Protein AF-A0A3D4GRF6-F1 (afdb_monomer_lite)

Sequence (249 aa):
DSAYGTGPVTAIIAPELTRDSLWQSIEDRNTYATSGSRILLKVTGNGLYAGSDLLLKDKLEISIRCHACEEIETIELIIGEHTAASWHPNSPDFVENVRMDADQVPGEWAYVRVSQTDGEYAWSTPLYIQRDTPLPSTNLPAWNDQESLQLDAMAQNDATPYLSALVAYLKLEEDPDRFRSITPVGVLKLSMGTCALFYCHWSDEKLPMSIRWFFEFDIPKIRYDLGWRDYGAYDENDLGPRMMAKYKA

Radius of gyration: 20.74 Å; chains: 1; bounding box: 53×41×57 Å

pLDDT: mean 91.5, std 10.71, range [34.03, 98.75]

Structure (mmCIF, N/CA/C/O backbone):
data_AF-A0A3D4GRF6-F1
#
_entry.id   AF-A0A3D4GRF6-F1
#
loop_
_atom_site.group_PDB
_atom_site.id
_atom_site.type_symbol
_atom_site.label_atom_id
_atom_site.label_alt_id
_atom_site.label_comp_id
_atom_site.label_asym_id
_atom_site.label_entity_id
_atom_site.label_seq_id
_atom_site.pdbx_PDB_ins_code
_atom_site.Cartn_x
_atom_sit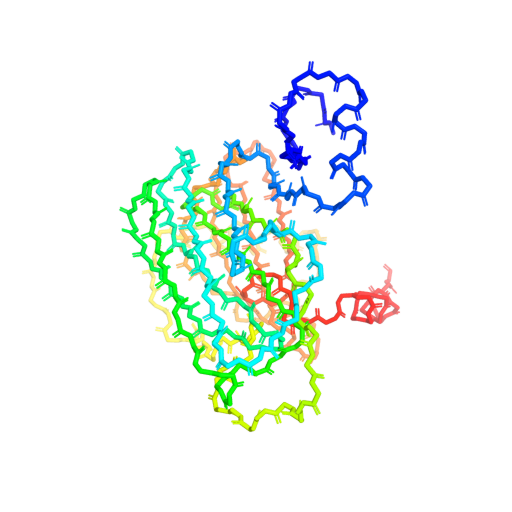e.Cartn_y
_atom_site.Cartn_z
_atom_site.occupancy
_atom_site.B_iso_or_equiv
_atom_site.auth_seq_id
_atom_site.auth_comp_id
_atom_site.auth_asym_id
_atom_site.auth_atom_id
_atom_site.pdbx_PDB_model_num
ATOM 1 N N . ASP A 1 1 ? 21.331 -8.453 1.432 1.00 35.47 1 ASP A N 1
ATOM 2 C CA . ASP A 1 1 ? 22.196 -7.665 2.319 1.00 35.47 1 ASP A CA 1
ATOM 3 C C . ASP A 1 1 ? 21.299 -6.728 3.116 1.00 35.47 1 ASP A C 1
ATOM 5 O O . ASP A 1 1 ? 20.920 -5.679 2.624 1.00 35.47 1 ASP A O 1
ATOM 9 N N . SER A 1 2 ? 20.806 -7.196 4.265 1.00 35.25 2 SER A N 1
ATOM 10 C CA . SER A 1 2 ? 19.926 -6.445 5.179 1.00 35.25 2 SER A CA 1
ATOM 11 C C . SER A 1 2 ? 20.721 -5.932 6.385 1.00 35.25 2 SER A C 1
ATOM 13 O O . SER A 1 2 ? 20.229 -5.895 7.514 1.00 35.25 2 SER A O 1
ATOM 15 N N . ALA A 1 3 ? 21.996 -5.616 6.165 1.00 34.03 3 ALA A N 1
ATOM 16 C CA . ALA A 1 3 ? 22.853 -5.007 7.159 1.00 34.03 3 ALA A CA 1
ATOM 17 C C . ALA A 1 3 ? 22.635 -3.486 7.108 1.00 34.03 3 ALA A C 1
ATOM 19 O O . ALA A 1 3 ? 22.920 -2.860 6.095 1.00 34.03 3 ALA A O 1
ATOM 20 N N . TYR A 1 4 ? 22.144 -2.917 8.215 1.00 38.09 4 TYR A N 1
ATOM 21 C CA . TYR A 1 4 ? 21.871 -1.486 8.444 1.00 38.09 4 TYR A CA 1
ATOM 22 C C . TYR A 1 4 ? 20.542 -0.923 7.903 1.00 38.09 4 TYR A C 1
ATOM 24 O O . TYR A 1 4 ? 20.524 0.009 7.114 1.00 38.09 4 TYR A O 1
ATOM 32 N N . GLY A 1 5 ? 19.413 -1.398 8.444 1.00 47.16 5 GLY A N 1
ATOM 33 C CA . GLY A 1 5 ? 18.181 -0.592 8.525 1.00 47.16 5 GLY A CA 1
ATOM 34 C C . GLY A 1 5 ? 17.403 -0.363 7.224 1.00 47.16 5 GLY A C 1
ATOM 35 O O . GLY A 1 5 ? 16.555 0.520 7.200 1.00 47.16 5 GLY A O 1
ATOM 36 N N . THR A 1 6 ? 17.670 -1.142 6.177 1.00 58.50 6 THR A N 1
ATOM 37 C CA . THR A 1 6 ? 17.090 -0.997 4.828 1.00 58.50 6 THR A CA 1
ATOM 38 C C . THR A 1 6 ? 16.134 -2.139 4.464 1.00 58.50 6 THR A C 1
ATOM 40 O O . THR A 1 6 ? 16.206 -2.716 3.381 1.00 58.50 6 THR A O 1
ATOM 43 N N . GLY A 1 7 ? 15.249 -2.520 5.383 1.00 74.88 7 GLY A N 1
ATOM 44 C CA . GLY A 1 7 ? 14.220 -3.522 5.109 1.00 74.88 7 GLY A CA 1
ATOM 45 C C . GLY A 1 7 ? 12.973 -3.303 5.957 1.00 74.88 7 GLY A C 1
ATOM 46 O O . GLY A 1 7 ? 13.003 -2.451 6.847 1.00 74.88 7 GLY A O 1
ATOM 47 N N . PRO A 1 8 ? 11.903 -4.081 5.712 1.00 87.06 8 PRO A N 1
ATOM 48 C CA . PRO A 1 8 ? 10.639 -3.913 6.409 1.00 87.06 8 PRO A CA 1
ATOM 49 C C . PRO A 1 8 ? 10.809 -3.948 7.923 1.00 87.06 8 PRO A C 1
ATOM 51 O O . PRO A 1 8 ? 11.512 -4.809 8.461 1.00 87.06 8 PRO A O 1
ATOM 54 N N . VAL A 1 9 ? 10.154 -3.016 8.613 1.00 92.00 9 VAL A N 1
ATOM 55 C CA . VAL A 1 9 ? 10.169 -2.950 10.075 1.00 92.00 9 VAL A CA 1
ATOM 56 C C . VAL A 1 9 ? 8.760 -3.008 10.642 1.00 92.00 9 VAL A C 1
ATOM 58 O O . VAL A 1 9 ? 7.822 -2.401 10.121 1.00 92.00 9 VAL A O 1
ATOM 61 N N . THR A 1 10 ? 8.629 -3.735 11.749 1.00 93.94 10 THR A N 1
ATOM 62 C CA . THR A 1 10 ? 7.419 -3.776 12.568 1.00 93.94 10 THR A CA 1
ATOM 63 C C . THR A 1 10 ? 7.487 -2.679 13.620 1.00 93.94 10 THR A C 1
ATOM 65 O O . THR A 1 10 ? 8.457 -2.586 14.376 1.00 93.94 10 THR A O 1
ATOM 68 N N . ALA A 1 11 ? 6.432 -1.884 13.716 1.00 95.75 11 ALA A N 1
ATOM 69 C CA . ALA A 1 11 ? 6.208 -0.985 14.829 1.00 95.75 11 ALA A CA 1
ATOM 70 C C . ALA A 1 11 ? 5.321 -1.661 15.880 1.00 95.75 11 ALA A C 1
ATOM 72 O O . ALA A 1 11 ? 4.341 -2.326 15.549 1.00 95.75 11 ALA A O 1
ATOM 73 N N . ILE A 1 12 ? 5.668 -1.468 17.152 1.00 96.38 12 ILE A N 1
ATOM 74 C CA . ILE A 1 12 ? 4.922 -1.978 18.305 1.00 96.38 12 ILE A CA 1
ATOM 75 C C . ILE A 1 12 ? 4.354 -0.774 19.052 1.00 96.38 12 ILE A C 1
ATOM 77 O O . ILE A 1 12 ? 5.104 0.124 19.444 1.00 96.38 12 ILE A O 1
ATOM 81 N N . ILE A 1 13 ? 3.037 -0.747 19.245 1.00 94.31 13 ILE A N 1
ATOM 82 C CA . ILE A 1 13 ? 2.349 0.302 19.996 1.00 94.31 13 ILE A CA 1
ATOM 83 C C . ILE A 1 13 ? 2.182 -0.189 21.431 1.00 94.31 13 ILE A C 1
ATOM 85 O O . ILE A 1 13 ? 1.264 -0.947 21.726 1.00 94.31 13 ILE A O 1
ATOM 89 N N . ALA A 1 14 ? 3.068 0.267 22.315 1.00 94.88 14 ALA A N 1
ATOM 90 C CA . ALA A 1 14 ? 3.060 -0.084 23.731 1.00 94.88 14 ALA A CA 1
ATOM 91 C C . ALA A 1 14 ? 2.909 1.164 24.617 1.00 94.88 14 ALA A C 1
ATOM 93 O O . ALA A 1 14 ? 3.419 2.231 24.259 1.00 94.88 14 ALA A O 1
ATOM 94 N N . PRO A 1 15 ? 2.237 1.058 25.780 1.00 93.69 15 PRO A N 1
ATOM 95 C CA . PRO A 1 15 ? 2.148 2.159 26.739 1.00 93.69 15 PRO A CA 1
ATOM 96 C C . PRO A 1 15 ? 3.502 2.494 27.381 1.00 93.69 15 PRO A C 1
ATOM 98 O O . PRO A 1 15 ? 3.727 3.643 27.757 1.00 93.69 15 PRO A O 1
ATOM 101 N N . GLU A 1 16 ? 4.407 1.516 27.490 1.00 96.69 16 GLU A N 1
ATOM 102 C CA . GLU A 1 16 ? 5.719 1.682 28.111 1.00 96.69 16 GLU A CA 1
ATOM 103 C C . GLU A 1 16 ? 6.821 0.984 27.307 1.00 96.69 16 GLU A C 1
ATOM 105 O O . GLU A 1 16 ? 6.612 -0.058 26.687 1.00 96.69 16 GLU A O 1
ATOM 110 N N . LEU A 1 17 ? 8.044 1.521 27.370 1.00 96.94 17 LEU A N 1
ATOM 111 C CA . LEU A 1 17 ? 9.226 0.905 26.760 1.00 96.94 17 LEU A CA 1
ATOM 112 C C . LEU A 1 17 ? 9.863 -0.121 27.713 1.00 96.94 17 LEU A C 1
ATOM 114 O O . LEU A 1 17 ? 11.020 0.002 28.117 1.00 96.94 17 LEU A O 1
ATOM 118 N N . THR A 1 18 ? 9.085 -1.128 28.102 1.00 98.06 18 THR A N 1
ATOM 119 C CA . THR A 1 18 ? 9.540 -2.264 28.916 1.00 98.06 18 THR A CA 1
ATOM 120 C C . THR A 1 18 ? 9.358 -3.561 28.140 1.00 98.06 18 THR A C 1
ATOM 122 O O . THR A 1 18 ? 8.500 -3.659 27.267 1.00 98.06 18 THR A O 1
ATOM 125 N N . ARG A 1 19 ? 10.175 -4.578 28.439 1.00 98.06 19 ARG A N 1
ATOM 126 C CA . ARG A 1 19 ? 10.083 -5.879 27.756 1.00 98.06 19 ARG A CA 1
ATOM 127 C C . ARG A 1 19 ? 8.670 -6.460 27.843 1.00 98.06 19 ARG A C 1
ATOM 129 O O . ARG A 1 19 ? 8.142 -6.883 26.823 1.00 98.06 19 ARG A O 1
ATOM 136 N N . ASP A 1 20 ? 8.083 -6.443 29.034 1.00 98.12 20 ASP A N 1
ATOM 137 C CA . ASP A 1 20 ? 6.771 -7.037 29.290 1.00 98.12 20 ASP A CA 1
ATOM 138 C C . ASP A 1 20 ? 5.665 -6.267 28.554 1.00 98.12 20 ASP A C 1
ATOM 140 O O . ASP A 1 20 ? 4.806 -6.877 27.924 1.00 98.12 20 ASP A O 1
ATOM 144 N N . SER A 1 21 ? 5.732 -4.928 28.539 1.00 97.75 21 SER A N 1
ATOM 145 C CA . SER A 1 21 ? 4.763 -4.096 27.814 1.00 97.75 21 SER A CA 1
ATOM 146 C C . SER A 1 21 ? 4.850 -4.278 26.294 1.00 97.75 21 SER A C 1
ATOM 148 O O . SER A 1 21 ? 3.819 -4.371 25.622 1.00 97.75 21 SER A O 1
ATOM 150 N N . LEU A 1 22 ? 6.065 -4.388 25.746 1.00 97.69 22 LEU A N 1
ATOM 151 C CA . LEU A 1 22 ? 6.275 -4.680 24.327 1.00 97.69 22 LEU A CA 1
ATOM 152 C C . LEU A 1 22 ? 5.759 -6.073 23.959 1.00 97.69 22 LEU A C 1
ATOM 154 O O . LEU A 1 22 ? 5.103 -6.222 22.932 1.00 97.69 22 LEU A O 1
ATOM 158 N N . TRP A 1 23 ? 6.038 -7.075 24.796 1.00 97.81 23 TRP A N 1
ATOM 159 C CA . TRP A 1 23 ? 5.590 -8.445 24.566 1.00 97.81 23 TRP A CA 1
ATOM 160 C C . TRP A 1 23 ? 4.064 -8.542 24.569 1.00 97.81 23 TRP A C 1
ATOM 162 O O . TRP A 1 23 ? 3.489 -9.054 23.612 1.00 97.81 23 TRP A O 1
ATOM 172 N N . GLN A 1 24 ? 3.409 -7.950 25.571 1.00 97.00 24 GLN A N 1
ATOM 173 C CA . GLN A 1 24 ? 1.949 -7.904 25.632 1.00 97.00 24 GLN A CA 1
ATOM 174 C C . GLN A 1 24 ? 1.351 -7.207 24.404 1.00 97.00 24 GLN A C 1
ATOM 176 O O . GLN A 1 24 ? 0.387 -7.689 23.827 1.00 97.00 24 GLN A O 1
ATOM 181 N N . SER A 1 25 ? 1.955 -6.108 23.945 1.00 96.69 25 SER A N 1
ATOM 182 C CA . SER A 1 25 ? 1.464 -5.381 22.766 1.00 96.69 25 SER A CA 1
ATOM 183 C C . SER A 1 25 ? 1.567 -6.205 21.479 1.00 96.69 25 SER A C 1
ATOM 185 O O . SER A 1 25 ? 0.722 -6.072 20.596 1.00 96.69 25 SER A O 1
ATOM 187 N N . ILE A 1 26 ? 2.581 -7.068 21.364 1.00 96.25 26 ILE A N 1
ATOM 188 C CA . ILE A 1 26 ? 2.684 -8.031 20.260 1.00 96.25 26 ILE A CA 1
ATOM 189 C C . ILE A 1 26 ? 1.569 -9.080 20.368 1.00 96.25 26 ILE A C 1
ATOM 191 O O . ILE A 1 26 ? 0.903 -9.343 19.368 1.00 96.25 26 ILE A O 1
ATOM 195 N N . GLU A 1 27 ? 1.346 -9.654 21.556 1.00 96.25 27 GLU A N 1
ATOM 196 C CA . GLU A 1 27 ? 0.278 -10.642 21.794 1.00 96.25 27 GLU A CA 1
ATOM 197 C C . GLU A 1 27 ? -1.115 -10.069 21.498 1.00 96.25 27 GLU A C 1
ATOM 199 O O . GLU A 1 27 ? -1.933 -10.724 20.853 1.00 96.25 27 GLU A O 1
ATOM 204 N N . ASP A 1 28 ? -1.344 -8.809 21.868 1.00 94.75 28 ASP A N 1
ATOM 205 C CA . ASP A 1 28 ? -2.582 -8.070 21.607 1.00 94.75 28 ASP A CA 1
ATOM 206 C C . ASP A 1 28 ? -2.719 -7.629 20.137 1.00 94.75 28 ASP A C 1
ATOM 208 O O . ASP A 1 28 ? -3.731 -7.045 19.749 1.00 94.75 28 ASP A O 1
ATOM 212 N N . ARG A 1 29 ? -1.711 -7.905 19.297 1.00 96.69 29 ARG A N 1
ATOM 213 C CA . ARG A 1 29 ? -1.630 -7.495 17.885 1.00 96.69 29 ARG A CA 1
ATOM 214 C C . ARG A 1 29 ? -1.617 -5.972 17.692 1.00 96.69 29 ARG A C 1
ATOM 216 O O . ARG A 1 29 ? -1.899 -5.491 16.596 1.00 96.69 29 ARG A O 1
ATOM 223 N N . ASN A 1 30 ? -1.211 -5.209 18.708 1.00 95.94 30 ASN A N 1
ATOM 224 C CA . ASN A 1 30 ? -1.036 -3.752 18.661 1.00 95.94 30 ASN A CA 1
ATOM 225 C C . ASN A 1 30 ? 0.253 -3.384 17.909 1.00 95.94 30 ASN A C 1
ATOM 227 O O . ASN A 1 30 ? 1.194 -2.794 18.449 1.00 95.94 30 ASN A O 1
ATOM 231 N N . THR A 1 31 ? 0.311 -3.771 16.639 1.00 96.94 31 THR A N 1
ATOM 232 C CA . THR A 1 31 ? 1.471 -3.597 15.766 1.00 96.94 31 THR A CA 1
ATOM 233 C C . THR A 1 31 ? 1.051 -3.066 14.401 1.00 96.94 31 THR A C 1
ATOM 235 O O . THR A 1 31 ? -0.128 -3.076 14.039 1.00 96.94 31 THR A O 1
ATOM 238 N N . TYR A 1 32 ? 2.009 -2.578 13.627 1.00 97.31 32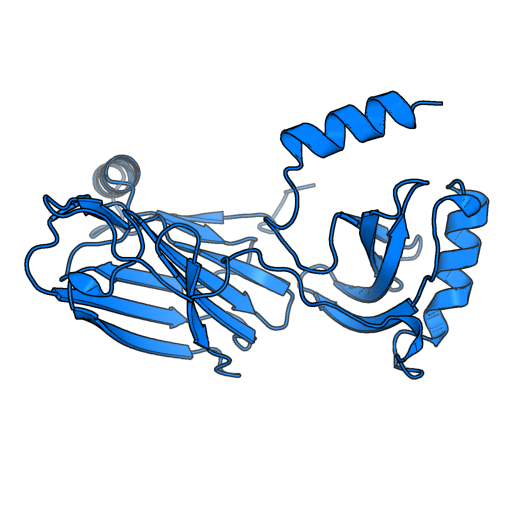 TYR A N 1
ATOM 239 C CA . TYR A 1 32 ? 1.824 -2.288 12.207 1.00 97.31 32 TYR A CA 1
ATOM 240 C C . TYR A 1 32 ? 3.150 -2.485 11.477 1.00 97.31 32 TYR A C 1
ATOM 242 O O . TYR A 1 32 ? 4.214 -2.506 12.102 1.00 97.31 32 TYR A O 1
ATOM 250 N N . ALA A 1 33 ? 3.090 -2.674 10.165 1.00 95.69 33 ALA A N 1
ATOM 251 C CA . ALA A 1 33 ? 4.270 -2.909 9.344 1.00 95.69 33 ALA A CA 1
ATOM 252 C C . ALA A 1 33 ? 4.560 -1.699 8.458 1.00 95.69 33 ALA A C 1
ATOM 254 O O . ALA A 1 33 ? 3.644 -1.011 8.012 1.00 95.69 33 ALA A O 1
ATOM 255 N N . THR A 1 34 ? 5.839 -1.483 8.181 1.00 95.62 34 THR A N 1
ATOM 256 C CA . THR A 1 34 ? 6.325 -0.545 7.165 1.00 95.62 34 THR A CA 1
ATOM 257 C C . THR A 1 34 ? 7.323 -1.267 6.266 1.00 95.62 34 THR A C 1
ATOM 259 O O . THR A 1 34 ? 7.964 -2.225 6.709 1.00 95.62 34 THR A O 1
ATOM 262 N N . SER A 1 35 ? 7.478 -0.832 5.017 1.00 91.88 35 SER A N 1
ATOM 263 C CA . SER A 1 35 ? 8.460 -1.418 4.085 1.00 91.88 35 SER A CA 1
ATOM 264 C C . SER A 1 35 ? 9.918 -1.044 4.391 1.00 91.88 35 SER A C 1
ATOM 266 O O . SER A 1 35 ? 10.828 -1.697 3.883 1.00 91.88 35 SER A O 1
ATOM 268 N N . GLY A 1 36 ? 10.140 -0.087 5.295 1.00 88.75 36 GLY A N 1
ATOM 269 C CA . GLY A 1 36 ? 11.462 0.360 5.734 1.00 88.75 36 GLY A CA 1
ATOM 270 C C . GLY A 1 36 ? 11.456 1.798 6.250 1.00 88.75 36 GLY A C 1
ATOM 271 O O . GLY A 1 36 ? 12.156 2.113 7.217 1.00 88.75 36 GLY A O 1
ATOM 272 N N . SER A 1 37 ? 10.616 2.653 5.660 1.00 91.69 37 SER A N 1
ATOM 273 C CA . SER A 1 37 ? 10.386 4.021 6.140 1.00 91.69 37 SER A CA 1
ATOM 274 C C . SER A 1 37 ? 9.797 4.037 7.556 1.00 91.69 37 SER A C 1
ATOM 276 O O . SER A 1 37 ? 8.902 3.262 7.892 1.00 91.69 37 SER A O 1
ATOM 278 N N . ARG A 1 38 ? 10.276 4.945 8.416 1.00 93.75 38 ARG A N 1
ATOM 279 C CA . ARG A 1 38 ? 9.850 5.059 9.827 1.00 93.75 38 ARG A CA 1
ATOM 280 C C . ARG A 1 38 ? 8.539 5.841 9.966 1.00 93.75 38 ARG A C 1
ATOM 282 O O . ARG A 1 38 ? 8.441 6.753 10.787 1.00 93.75 38 ARG A O 1
ATOM 289 N N . ILE A 1 39 ? 7.547 5.465 9.164 1.00 96.62 39 ILE A N 1
ATOM 290 C CA . ILE A 1 39 ? 6.196 6.029 9.176 1.00 96.62 39 ILE A CA 1
ATOM 291 C C . ILE A 1 39 ? 5.559 5.744 10.534 1.00 96.62 39 ILE A C 1
ATOM 293 O O . ILE A 1 39 ? 5.566 4.608 11.007 1.00 96.62 39 ILE A O 1
ATOM 297 N N . LEU A 1 40 ? 4.977 6.768 11.152 1.00 97.88 40 LEU A N 1
ATOM 298 C CA . LEU A 1 40 ? 4.153 6.620 12.342 1.00 97.88 40 LEU A CA 1
ATOM 299 C C . LEU A 1 40 ? 2.690 6.524 11.927 1.00 97.88 40 LEU A C 1
ATOM 301 O O . LEU A 1 40 ? 2.106 7.515 11.496 1.00 97.88 40 LEU A O 1
ATOM 305 N N . LEU A 1 41 ? 2.087 5.352 12.110 1.00 98.38 41 LEU A N 1
ATOM 306 C CA . LEU A 1 41 ? 0.676 5.112 11.819 1.00 98.38 41 LEU A CA 1
ATOM 307 C C . LEU A 1 41 ? -0.075 4.731 13.098 1.00 98.38 41 LEU A C 1
ATOM 309 O O . LEU A 1 41 ? 0.276 3.776 13.790 1.00 98.38 41 LEU A O 1
ATOM 313 N N . LYS A 1 42 ? -1.140 5.471 13.408 1.00 97.69 42 LYS A N 1
ATOM 314 C CA . LYS A 1 42 ? -2.079 5.146 14.483 1.00 97.69 42 LYS A CA 1
ATOM 315 C C . LYS A 1 42 ? -3.484 5.035 13.911 1.00 97.69 42 LYS A C 1
ATOM 317 O O . LYS A 1 42 ? -4.014 6.002 13.370 1.00 97.69 42 LYS A O 1
ATOM 322 N N . VAL A 1 43 ? -4.087 3.866 14.107 1.00 98.31 43 VAL A N 1
ATOM 323 C CA . VAL A 1 43 ? -5.468 3.571 13.721 1.00 98.31 43 VAL A CA 1
ATOM 324 C C . VAL A 1 43 ? -6.223 3.063 14.941 1.00 98.31 43 VAL A C 1
ATOM 326 O O . VAL A 1 43 ? -5.725 2.200 15.670 1.00 98.31 43 VAL A O 1
ATOM 329 N N . THR A 1 44 ? -7.418 3.602 15.172 1.00 98.38 44 THR A N 1
ATOM 330 C CA . THR A 1 44 ? -8.323 3.117 16.222 1.00 98.38 44 THR A CA 1
ATOM 331 C C . THR A 1 44 ? -9.755 3.031 15.714 1.00 98.38 44 THR A C 1
ATOM 333 O O . THR A 1 44 ? -10.178 3.924 14.986 1.00 98.38 44 THR A O 1
ATOM 336 N N . GLY A 1 45 ? -10.512 2.026 16.151 1.00 97.94 45 GLY A N 1
ATOM 337 C CA . GLY A 1 45 ? -11.945 1.882 15.889 1.00 97.94 45 GLY A CA 1
ATOM 338 C C . GLY A 1 45 ? -12.738 1.983 17.183 1.00 97.94 45 GLY A C 1
ATOM 339 O O . GLY A 1 45 ? -12.451 1.251 18.125 1.00 97.94 45 GLY A O 1
ATOM 340 N N . ASN A 1 46 ? -13.705 2.898 17.273 1.00 97.88 46 ASN A N 1
ATOM 341 C CA . ASN A 1 46 ? -14.496 3.148 18.490 1.00 97.88 46 ASN A CA 1
ATOM 342 C C . ASN A 1 46 ? -13.625 3.285 19.766 1.00 97.88 46 ASN A C 1
ATOM 344 O O . ASN A 1 46 ? -14.011 2.855 20.850 1.00 97.88 46 ASN A O 1
ATOM 348 N N . GLY A 1 47 ? -12.422 3.859 19.626 1.00 95.94 47 GLY A N 1
ATOM 349 C CA . GLY A 1 47 ? -11.437 4.028 20.703 1.00 95.94 47 GLY A CA 1
ATOM 350 C C . GLY A 1 47 ? -10.518 2.826 20.976 1.00 95.94 47 GLY A C 1
ATOM 351 O O . GLY A 1 47 ? -9.565 2.974 21.738 1.00 95.94 47 GLY A O 1
ATOM 352 N N . LEU A 1 48 ? -10.751 1.670 20.350 1.00 96.75 48 LEU A N 1
ATOM 353 C CA . LEU A 1 48 ? -9.896 0.481 20.441 1.00 96.75 48 LEU A CA 1
ATOM 354 C C . LEU A 1 48 ? -8.765 0.537 19.413 1.00 96.75 48 LEU A C 1
ATOM 356 O O . LEU A 1 48 ? -8.967 1.003 18.293 1.00 96.75 48 LEU A O 1
ATOM 360 N N . TYR A 1 49 ? -7.579 0.048 19.768 1.00 95.50 49 TYR A N 1
ATOM 361 C CA . TYR A 1 49 ? -6.437 -0.002 18.853 1.00 95.50 49 TYR A CA 1
ATOM 362 C C . TYR A 1 49 ? -6.631 -1.046 17.748 1.00 95.50 49 TYR A C 1
ATOM 364 O O . TYR A 1 49 ? -7.231 -2.099 17.969 1.00 95.50 49 TYR A O 1
ATOM 372 N N . ALA A 1 50 ? -6.084 -0.763 16.564 1.00 95.56 50 ALA A N 1
ATOM 373 C CA . ALA A 1 50 ? -5.853 -1.774 15.533 1.00 95.56 50 ALA A CA 1
ATOM 374 C C . ALA A 1 50 ? -5.192 -3.034 16.123 1.00 95.56 50 ALA A C 1
ATOM 376 O O . ALA A 1 50 ? -4.252 -2.917 16.903 1.00 95.56 50 ALA A O 1
ATOM 377 N N . GLY A 1 51 ? -5.706 -4.215 15.765 1.00 96.25 51 GLY A N 1
ATOM 378 C CA . GLY A 1 51 ? -5.413 -5.496 16.423 1.00 96.25 51 GLY A CA 1
ATOM 379 C C . GLY A 1 51 ? -6.536 -6.003 17.335 1.00 96.25 51 GLY A C 1
ATOM 380 O O . GLY A 1 51 ? -6.627 -7.207 17.585 1.00 96.25 51 GLY A O 1
ATOM 381 N N . SER A 1 52 ? -7.429 -5.114 17.779 1.00 96.88 52 SER A N 1
ATOM 382 C CA . SER A 1 52 ? -8.534 -5.456 18.681 1.00 96.88 52 SER A CA 1
ATOM 383 C C . SER A 1 52 ? -9.736 -6.073 17.963 1.00 96.88 52 SER A C 1
ATOM 385 O O . SER A 1 52 ? -10.015 -5.775 16.799 1.00 96.88 52 SER A O 1
ATOM 387 N N . ASP A 1 53 ? -10.500 -6.860 18.718 1.00 97.31 53 ASP A N 1
ATOM 388 C CA . ASP A 1 53 ? -11.864 -7.263 18.389 1.00 97.31 53 ASP A CA 1
ATOM 389 C C . ASP A 1 53 ? -12.853 -6.160 18.816 1.00 97.31 53 ASP A C 1
ATOM 391 O O . ASP A 1 53 ? -12.947 -5.794 19.990 1.00 97.31 53 ASP A O 1
ATOM 395 N N . LEU A 1 54 ? -13.583 -5.601 17.853 1.00 97.25 54 LEU A N 1
ATOM 396 C CA . LEU A 1 54 ? -14.531 -4.501 18.008 1.00 97.25 54 LEU A CA 1
ATOM 397 C C . LEU A 1 54 ? -15.953 -5.013 17.794 1.00 97.25 54 LEU A C 1
ATOM 399 O O . LEU A 1 54 ? -16.304 -5.419 16.692 1.00 97.25 54 LEU A O 1
ATOM 403 N N . LEU A 1 55 ? -16.802 -4.922 18.819 1.00 97.69 55 LEU A N 1
ATOM 404 C CA . LEU A 1 55 ? -18.232 -5.202 18.681 1.00 97.69 55 LEU A CA 1
ATOM 405 C C . LEU A 1 55 ? -18.965 -3.992 18.081 1.00 97.69 55 LEU A C 1
ATOM 407 O O . LEU A 1 55 ? -19.138 -2.964 18.746 1.00 97.69 55 LEU A O 1
ATOM 411 N N . LEU A 1 56 ? -19.415 -4.117 16.834 1.00 97.56 56 LEU A N 1
ATOM 412 C CA . LEU A 1 56 ? -20.165 -3.095 16.113 1.00 97.56 56 LEU A CA 1
ATOM 413 C C . LEU A 1 56 ? -21.655 -3.204 16.442 1.00 97.56 56 LEU A C 1
ATOM 415 O O . LEU A 1 56 ? -22.311 -4.186 16.101 1.00 97.56 56 LEU A O 1
ATOM 419 N N . LYS A 1 57 ? -22.183 -2.164 17.093 1.00 93.81 57 LYS A N 1
ATOM 420 C CA . LYS A 1 57 ? -23.613 -2.035 17.404 1.00 93.81 57 LYS A CA 1
ATOM 421 C C . LYS A 1 57 ? -24.301 -1.105 16.413 1.00 93.81 57 LYS A C 1
ATOM 423 O O . LYS A 1 57 ? -24.982 -1.571 15.511 1.00 93.81 57 LYS A O 1
ATOM 428 N N . ASP A 1 58 ? -24.055 0.196 16.558 1.00 94.19 58 ASP A N 1
ATOM 429 C CA . ASP A 1 58 ? -24.779 1.221 15.799 1.00 94.19 58 ASP A CA 1
ATOM 430 C C . ASP A 1 58 ? -23.889 1.947 14.789 1.00 94.19 58 ASP A C 1
ATOM 432 O O . ASP A 1 58 ? -24.298 2.179 13.655 1.00 94.19 58 ASP A O 1
ATOM 436 N N . LYS A 1 59 ? -22.669 2.322 15.196 1.00 96.88 59 LYS A N 1
ATOM 437 C CA . LYS A 1 59 ? -21.748 3.121 14.382 1.00 96.88 59 LYS A CA 1
ATOM 438 C C . LYS A 1 59 ? -20.311 2.646 14.520 1.00 96.88 59 LYS A C 1
ATOM 440 O O . LYS A 1 59 ? -19.875 2.242 15.603 1.00 96.88 59 LYS A O 1
ATOM 445 N N . LEU A 1 60 ? -19.587 2.748 13.415 1.00 98.06 60 LEU A N 1
ATOM 446 C CA . LEU A 1 60 ? -18.146 2.583 13.344 1.00 98.06 60 LEU A CA 1
ATOM 447 C C . LEU A 1 60 ? -17.498 3.963 13.213 1.00 98.06 60 LEU A C 1
ATOM 449 O O . LEU A 1 60 ? -17.803 4.708 12.284 1.00 98.06 60 LEU A O 1
ATOM 453 N N . GLU A 1 61 ? -16.597 4.292 14.129 1.00 98.44 61 GLU A N 1
ATOM 454 C CA . GLU A 1 61 ? -15.739 5.472 14.072 1.00 98.44 61 GLU A CA 1
ATOM 455 C C . GLU A 1 61 ? -14.280 5.032 13.960 1.00 98.44 61 GLU A C 1
ATOM 457 O O . GLU A 1 61 ? -13.720 4.490 14.915 1.00 98.44 61 GLU A O 1
ATOM 462 N N . ILE A 1 62 ? -13.669 5.266 12.798 1.00 98.62 62 ILE A N 1
ATOM 463 C CA . ILE A 1 62 ? -12.254 4.998 12.542 1.00 98.62 62 ILE A CA 1
ATOM 464 C C . ILE A 1 62 ? -11.476 6.308 12.634 1.00 98.62 62 ILE A C 1
ATOM 466 O O . ILE A 1 62 ? -11.694 7.222 11.842 1.00 98.62 62 ILE A O 1
ATOM 470 N N . SER A 1 63 ? -10.540 6.379 13.576 1.00 98.69 63 SER A N 1
ATOM 471 C CA . SER A 1 63 ? -9.569 7.470 13.671 1.00 98.69 63 SER A CA 1
ATOM 472 C C . SER A 1 63 ? -8.258 7.048 13.026 1.00 98.69 63 SER A C 1
ATOM 474 O O . SER A 1 63 ? -7.723 5.987 13.358 1.00 98.69 63 SER A O 1
ATOM 476 N N . ILE A 1 64 ? -7.741 7.886 12.130 1.00 98.75 64 ILE A N 1
ATOM 477 C CA . ILE A 1 64 ? -6.489 7.676 11.404 1.00 98.75 64 ILE A CA 1
ATOM 478 C C . ILE A 1 64 ? -5.570 8.857 11.701 1.00 98.75 64 ILE A C 1
ATOM 480 O O . ILE A 1 64 ? -5.954 10.018 11.550 1.00 98.75 64 ILE A O 1
ATOM 484 N N . ARG A 1 65 ? -4.336 8.566 12.110 1.00 98.69 65 ARG A N 1
ATOM 485 C CA . ARG A 1 65 ? -3.255 9.547 12.202 1.00 98.69 65 ARG A CA 1
ATOM 486 C C . ARG A 1 65 ? -1.992 8.963 11.597 1.00 98.69 65 ARG A C 1
ATOM 488 O O . ARG A 1 65 ? -1.545 7.903 12.030 1.00 98.69 65 ARG A O 1
ATOM 495 N N . CYS A 1 66 ? -1.423 9.673 10.635 1.00 98.69 66 CYS A N 1
ATOM 496 C CA . CYS A 1 66 ? -0.198 9.294 9.954 1.00 98.69 66 CYS A CA 1
ATOM 497 C C . CYS A 1 66 ? 0.798 10.457 9.987 1.00 98.69 66 CYS A C 1
ATOM 499 O O . CYS A 1 66 ? 0.424 11.591 9.687 1.00 98.69 66 CYS A O 1
ATOM 501 N N . HIS A 1 67 ? 2.045 10.155 10.343 1.00 98.56 67 HIS A N 1
ATOM 502 C CA . HIS A 1 67 ? 3.202 11.029 10.160 1.00 98.56 67 HIS A CA 1
ATOM 503 C C . HIS A 1 67 ? 4.242 10.246 9.371 1.00 98.56 67 HIS A C 1
ATOM 505 O O . HIS A 1 67 ? 4.792 9.257 9.860 1.00 98.56 67 HIS A O 1
ATOM 511 N N . ALA A 1 68 ? 4.456 10.650 8.136 1.00 97.69 68 ALA A N 1
ATOM 512 C CA . ALA A 1 68 ? 5.244 9.918 7.168 1.00 97.69 68 ALA A CA 1
ATOM 513 C C . ALA A 1 68 ? 6.609 10.608 6.957 1.00 97.69 68 ALA A C 1
ATOM 515 O O . ALA A 1 68 ? 6.814 11.729 7.425 1.00 97.69 68 ALA A O 1
ATOM 516 N N . CYS A 1 69 ? 7.579 9.928 6.335 1.00 96.25 69 CYS A N 1
ATOM 517 C CA . CYS A 1 69 ? 8.924 10.501 6.150 1.00 96.25 69 CYS A CA 1
ATOM 518 C C . CYS A 1 69 ? 9.039 11.400 4.906 1.00 96.25 69 CYS A C 1
ATOM 520 O O . CYS A 1 69 ? 9.723 12.414 4.960 1.00 96.25 69 CYS A O 1
ATOM 522 N N . GLU A 1 70 ? 8.316 11.059 3.843 1.00 96.44 70 GLU A N 1
ATOM 523 C CA . GLU A 1 70 ? 8.056 11.858 2.641 1.00 96.44 70 GLU A CA 1
ATOM 524 C C . GLU A 1 70 ? 6.581 12.305 2.530 1.00 96.44 70 GLU A C 1
ATOM 526 O O . GLU A 1 70 ? 5.749 12.022 3.400 1.00 96.44 70 GLU A O 1
ATOM 531 N N . GLU A 1 71 ? 6.223 12.992 1.443 1.00 97.81 71 GLU A N 1
ATOM 532 C CA . GLU A 1 71 ? 4.819 13.285 1.137 1.00 97.81 71 GLU A CA 1
ATOM 533 C C . GLU A 1 71 ? 4.011 11.989 0.997 1.00 97.81 71 GLU A C 1
ATOM 535 O O . GLU A 1 71 ? 4.426 11.023 0.353 1.00 97.81 71 GLU A O 1
ATOM 540 N N . ILE A 1 72 ? 2.838 11.964 1.626 1.00 98.38 72 ILE A N 1
ATOM 541 C CA . ILE A 1 72 ? 1.898 10.859 1.497 1.00 98.38 72 ILE A CA 1
ATOM 542 C C . ILE A 1 72 ? 1.227 10.969 0.129 1.00 98.38 72 ILE A C 1
ATOM 544 O O . ILE A 1 72 ? 0.519 11.944 -0.145 1.00 98.38 72 ILE A O 1
ATOM 548 N N . GLU A 1 73 ? 1.435 9.950 -0.700 1.00 96.62 73 GLU A N 1
ATOM 549 C CA . GLU A 1 73 ? 0.810 9.837 -2.013 1.00 96.62 73 GLU A CA 1
ATOM 550 C C . GLU A 1 73 ? -0.634 9.363 -1.865 1.00 96.62 73 GLU A C 1
ATOM 552 O O . GLU A 1 73 ? -1.546 9.995 -2.399 1.00 96.62 73 GLU A O 1
ATOM 557 N N . THR A 1 74 ? -0.856 8.280 -1.112 1.00 97.06 74 THR A N 1
ATOM 558 C CA . THR A 1 74 ? -2.195 7.716 -0.907 1.00 97.06 74 THR A CA 1
ATOM 559 C C . THR A 1 74 ? -2.373 7.182 0.514 1.00 97.06 74 THR A C 1
ATOM 561 O O . THR A 1 74 ? -1.479 6.553 1.079 1.00 97.06 74 THR A O 1
ATOM 564 N N . ILE A 1 75 ? -3.558 7.389 1.089 1.00 98.25 75 ILE A N 1
ATOM 565 C CA . ILE A 1 75 ? -4.057 6.638 2.249 1.00 98.25 75 ILE A CA 1
ATOM 566 C C . ILE A 1 75 ? -5.369 5.990 1.853 1.00 98.25 75 ILE A C 1
ATOM 568 O O . ILE A 1 75 ? -6.246 6.666 1.327 1.00 98.25 75 ILE A O 1
ATOM 572 N N . GLU A 1 76 ? -5.532 4.711 2.160 1.00 97.81 76 GLU A N 1
ATOM 573 C CA . GLU A 1 76 ? -6.766 3.974 1.911 1.00 97.81 76 GLU A CA 1
ATOM 574 C C . GLU A 1 76 ? -7.274 3.346 3.203 1.00 97.81 76 GLU A C 1
ATOM 576 O O . GLU A 1 76 ? -6.536 2.646 3.900 1.00 97.81 76 GLU A O 1
ATOM 581 N N . LEU A 1 77 ? -8.551 3.578 3.506 1.00 98.56 77 LEU A N 1
ATOM 582 C CA . LEU A 1 77 ? -9.299 2.797 4.484 1.00 98.56 77 LEU A CA 1
ATOM 583 C C . LEU A 1 77 ? -9.954 1.632 3.750 1.00 98.56 77 LEU A C 1
ATOM 585 O O . LEU A 1 77 ? -10.849 1.827 2.925 1.00 98.56 77 LEU A O 1
ATOM 589 N N . ILE A 1 78 ? -9.525 0.425 4.087 1.00 98.25 78 ILE A N 1
ATOM 590 C CA . ILE A 1 78 ? -10.016 -0.813 3.496 1.00 98.25 78 ILE A CA 1
ATOM 591 C C . ILE A 1 78 ? -10.895 -1.505 4.532 1.00 98.25 78 ILE A C 1
ATOM 593 O O . ILE A 1 78 ? -10.489 -1.652 5.686 1.00 98.25 78 ILE A O 1
ATOM 597 N N . ILE A 1 79 ? -12.104 -1.905 4.134 1.00 98.38 79 ILE A N 1
ATOM 598 C CA . ILE A 1 79 ? -13.050 -2.631 4.990 1.00 98.38 79 ILE A CA 1
ATOM 599 C C . ILE A 1 79 ? -13.569 -3.845 4.228 1.00 98.38 79 ILE A C 1
ATOM 601 O O . ILE A 1 79 ? -14.259 -3.700 3.217 1.00 98.38 79 ILE A O 1
ATOM 605 N N . GLY A 1 80 ? -13.255 -5.042 4.722 1.00 96.94 80 GLY A N 1
ATOM 606 C CA . GLY A 1 80 ? -13.479 -6.266 3.962 1.00 96.94 80 GLY A CA 1
ATOM 607 C C . GLY A 1 80 ? -12.813 -6.175 2.590 1.00 96.94 80 GLY A C 1
ATOM 608 O O . GLY A 1 80 ? -11.736 -5.613 2.428 1.00 96.94 80 GLY A O 1
ATOM 609 N N . GLU A 1 81 ? -13.494 -6.648 1.557 1.00 95.06 81 GLU A N 1
ATOM 610 C CA . GLU A 1 81 ? -12.938 -6.668 0.202 1.00 95.06 81 GLU A CA 1
ATOM 611 C C . GLU A 1 81 ? -12.962 -5.304 -0.514 1.00 95.06 81 GLU A C 1
ATOM 613 O O . GLU A 1 81 ? -12.663 -5.240 -1.704 1.00 95.06 81 GLU A O 1
ATOM 618 N N . HIS A 1 82 ? -13.252 -4.201 0.183 1.00 96.88 82 HIS A N 1
ATOM 619 C CA . HIS A 1 82 ? -13.537 -2.916 -0.452 1.00 96.88 82 HIS A CA 1
ATOM 620 C C . HIS A 1 82 ? -12.650 -1.770 0.037 1.00 96.88 82 HIS A C 1
ATOM 622 O O . HIS A 1 82 ? -12.372 -1.649 1.233 1.00 96.88 82 HIS A O 1
ATOM 628 N N . THR A 1 83 ? -12.303 -0.852 -0.871 1.00 96.25 83 THR A N 1
ATOM 629 C CA . THR A 1 83 ? -11.789 0.473 -0.486 1.00 96.25 83 THR A CA 1
ATOM 630 C C . THR A 1 83 ? -12.964 1.347 -0.059 1.00 96.25 83 THR A C 1
ATOM 632 O O . THR A 1 83 ? -13.751 1.800 -0.889 1.00 96.25 83 THR A O 1
ATOM 635 N N . ALA A 1 84 ? -13.099 1.578 1.248 1.00 97.62 84 ALA A N 1
ATOM 636 C CA . ALA A 1 84 ? -14.170 2.387 1.826 1.00 97.62 84 ALA A CA 1
ATOM 637 C C . ALA A 1 84 ? -13.911 3.893 1.690 1.00 97.62 84 ALA A C 1
ATOM 639 O O . ALA A 1 84 ? -14.852 4.669 1.531 1.00 97.62 84 ALA A O 1
ATOM 640 N N . ALA A 1 85 ? -12.644 4.306 1.740 1.00 97.69 85 ALA A N 1
ATOM 641 C CA . ALA A 1 85 ? -12.224 5.675 1.469 1.00 97.69 85 ALA A CA 1
ATOM 642 C C . ALA A 1 85 ? -10.771 5.706 0.984 1.00 97.69 85 ALA A C 1
ATOM 644 O O . ALA A 1 85 ? -9.972 4.849 1.362 1.00 97.69 85 ALA A O 1
ATOM 645 N N . SER A 1 86 ? -10.440 6.705 0.168 1.00 97.12 86 SER A N 1
ATOM 646 C CA . SER A 1 86 ? -9.086 6.955 -0.322 1.00 97.12 86 SER A C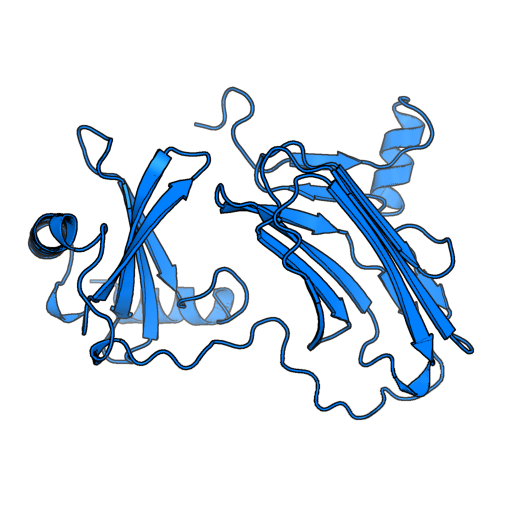A 1
ATOM 647 C C . SER A 1 86 ? -8.804 8.456 -0.330 1.00 97.12 86 SER A C 1
ATOM 649 O O . SER A 1 86 ? -9.684 9.256 -0.663 1.00 97.12 86 SER A O 1
ATOM 651 N N . TRP A 1 87 ? -7.593 8.835 0.066 1.00 98.44 87 TRP A N 1
ATOM 652 C CA . TRP A 1 87 ? -7.136 10.219 0.157 1.00 98.44 87 TRP A CA 1
ATOM 653 C C . TRP A 1 87 ? -5.767 10.373 -0.500 1.00 98.44 87 TRP A C 1
ATOM 655 O O . TRP A 1 87 ? -4.926 9.488 -0.371 1.00 98.44 87 TRP A O 1
ATOM 665 N N . HIS A 1 88 ? -5.522 11.546 -1.095 1.00 97.88 88 HIS A N 1
ATOM 666 C CA . HIS A 1 88 ? -4.227 11.960 -1.653 1.00 97.88 88 HIS A CA 1
ATOM 667 C C . HIS A 1 88 ? -3.763 13.265 -0.990 1.00 97.88 88 HIS A C 1
ATOM 669 O O . HIS A 1 88 ? -3.987 14.351 -1.538 1.00 97.88 88 HIS A O 1
ATOM 675 N N . PRO A 1 89 ? -3.206 13.203 0.234 1.00 97.31 89 PRO A N 1
ATOM 676 C CA . PRO A 1 89 ? -2.950 14.399 1.030 1.00 97.31 89 PRO A CA 1
ATOM 677 C C . PRO A 1 89 ? -1.885 15.326 0.436 1.00 97.31 89 PRO A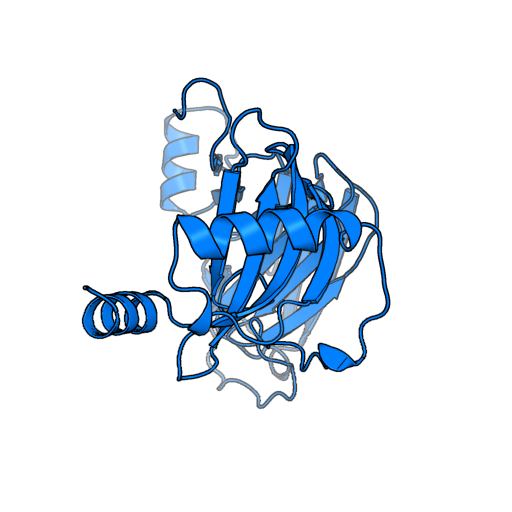 C 1
ATOM 679 O O . PRO A 1 89 ? -1.970 16.531 0.664 1.00 97.31 89 PRO A O 1
ATOM 682 N N . ASN A 1 90 ? -0.897 14.790 -0.298 1.00 97.12 90 ASN A N 1
ATOM 683 C CA . ASN A 1 90 ? 0.285 15.533 -0.769 1.00 97.12 90 ASN A CA 1
ATOM 684 C C . ASN A 1 90 ? 0.965 16.306 0.380 1.00 97.12 90 ASN A C 1
ATOM 686 O O . ASN A 1 90 ? 1.282 17.489 0.284 1.00 97.12 90 ASN A O 1
ATOM 690 N N . SER A 1 91 ? 1.074 15.637 1.528 1.00 98.06 91 SER A N 1
ATOM 691 C CA . SER A 1 91 ? 1.570 16.166 2.799 1.00 98.06 91 SER A CA 1
ATOM 692 C C . SER A 1 91 ? 2.158 15.008 3.607 1.00 98.06 91 SER A C 1
ATOM 694 O O . SER A 1 91 ? 1.619 13.904 3.519 1.00 98.06 91 SER A O 1
ATOM 696 N N . PRO A 1 92 ? 3.222 15.213 4.402 1.00 98.12 92 PRO A N 1
ATOM 697 C CA . PRO A 1 92 ? 3.763 14.170 5.278 1.00 98.12 92 PRO A CA 1
ATOM 698 C C . PRO A 1 92 ? 2.850 13.860 6.475 1.00 98.12 92 PRO A C 1
ATOM 700 O O . PRO A 1 92 ? 2.980 12.808 7.098 1.00 98.12 92 PRO A O 1
ATOM 703 N N . ASP A 1 93 ? 1.916 14.756 6.801 1.00 98.56 93 ASP A N 1
ATOM 704 C CA . ASP A 1 93 ? 0.996 14.614 7.926 1.00 98.56 93 ASP A CA 1
ATOM 705 C C . ASP A 1 93 ? -0.443 14.409 7.448 1.00 98.56 93 ASP A C 1
ATOM 707 O O . ASP A 1 93 ? -0.922 15.117 6.555 1.00 98.56 93 ASP A O 1
ATOM 711 N N . PHE A 1 94 ? -1.157 13.488 8.101 1.00 98.75 94 PHE A N 1
ATOM 712 C CA . PHE A 1 94 ? -2.574 13.229 7.855 1.00 98.75 94 PHE A CA 1
ATOM 713 C C . PHE A 1 94 ? -3.326 12.872 9.141 1.00 98.75 94 PHE A C 1
ATOM 715 O O . PHE A 1 94 ? -2.858 12.079 9.964 1.00 98.75 94 PHE A O 1
ATOM 722 N N . VAL A 1 95 ? -4.523 13.439 9.301 1.00 98.69 95 VAL A N 1
ATOM 723 C CA . VAL A 1 95 ? -5.452 13.123 10.392 1.00 98.69 95 VAL A CA 1
ATOM 724 C C . VAL A 1 95 ? -6.866 13.092 9.836 1.00 98.69 95 VAL A C 1
ATOM 726 O O . VAL A 1 95 ? -7.304 14.076 9.250 1.00 98.69 95 VAL A O 1
ATOM 729 N N . GLU A 1 96 ? -7.595 12.009 10.087 1.00 98.62 96 GLU A N 1
ATOM 730 C CA . GLU A 1 96 ? -8.984 11.864 9.651 1.00 98.62 96 GLU A CA 1
ATOM 731 C C . GLU A 1 96 ? -9.800 11.057 10.666 1.00 98.62 96 GLU A C 1
ATOM 733 O O . GLU A 1 96 ? -9.263 10.203 11.379 1.00 98.62 96 GLU A O 1
ATOM 738 N N . ASN A 1 97 ? -11.103 11.337 10.746 1.00 98.31 97 ASN A N 1
ATOM 739 C CA . ASN A 1 97 ? -12.047 10.543 11.528 1.00 98.31 97 ASN A CA 1
ATOM 740 C C . ASN A 1 97 ? -13.251 10.181 10.657 1.00 98.31 97 ASN A C 1
ATOM 742 O O . ASN A 1 97 ? -14.150 10.995 10.437 1.00 98.31 97 ASN A O 1
ATOM 746 N N . VAL A 1 98 ? -13.290 8.930 10.210 1.00 98.31 98 VAL A N 1
ATOM 747 C CA . VAL A 1 98 ? -14.374 8.398 9.385 1.00 98.31 98 VAL A CA 1
ATOM 748 C C . VAL A 1 98 ? -15.464 7.840 10.285 1.00 98.31 98 VAL A C 1
ATOM 750 O O . VAL A 1 98 ? -15.181 7.081 11.211 1.00 98.31 98 VAL A O 1
ATOM 753 N N . ARG A 1 99 ? -16.720 8.189 10.002 1.00 98.25 99 ARG A N 1
ATOM 754 C CA . ARG A 1 99 ? -17.891 7.621 10.677 1.00 98.25 99 ARG A CA 1
ATOM 755 C C . ARG A 1 99 ? -18.794 6.937 9.667 1.00 98.25 99 ARG A C 1
ATOM 757 O O . ARG A 1 99 ? -19.092 7.518 8.629 1.00 98.25 99 ARG A O 1
ATOM 764 N N . MET A 1 100 ? -19.241 5.735 10.003 1.00 97.69 100 MET A N 1
ATOM 765 C CA . MET A 1 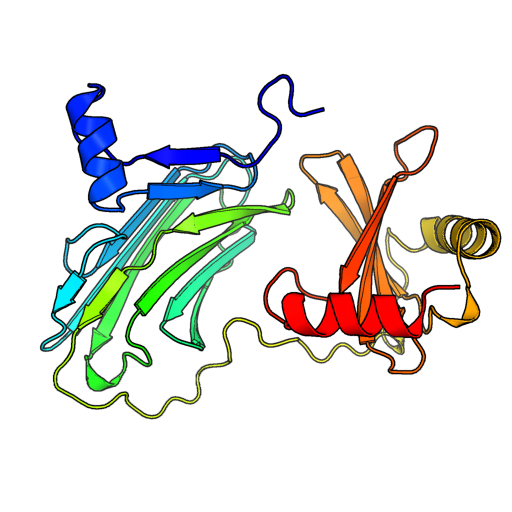100 ? -20.163 4.936 9.201 1.00 97.69 100 MET A CA 1
ATOM 766 C C . MET A 1 100 ? -21.255 4.384 10.109 1.00 97.69 100 MET A C 1
ATOM 768 O O . MET A 1 100 ? -20.970 3.932 11.224 1.00 97.69 100 MET A O 1
ATOM 772 N N . ASP A 1 101 ? -22.498 4.412 9.644 1.00 97.38 101 ASP A N 1
ATOM 773 C CA . ASP A 1 101 ? -23.564 3.654 10.293 1.00 97.38 101 ASP A CA 1
ATOM 774 C C . ASP A 1 101 ? -23.324 2.151 10.064 1.00 97.38 101 ASP A C 1
ATOM 776 O O . ASP A 1 101 ? -22.683 1.748 9.089 1.00 97.38 101 ASP A O 1
ATOM 780 N N . ALA A 1 102 ? -23.768 1.296 10.989 1.00 96.19 102 ALA A N 1
ATOM 781 C CA . ALA A 1 102 ? -23.457 -0.134 10.942 1.00 96.19 102 ALA A CA 1
ATOM 782 C C . ALA A 1 102 ? -23.926 -0.801 9.635 1.00 96.19 102 ALA A C 1
ATOM 784 O O . ALA A 1 102 ? -23.251 -1.693 9.118 1.00 96.19 102 ALA A O 1
ATOM 785 N N . ASP A 1 103 ? -25.041 -0.350 9.064 1.00 95.94 103 ASP A N 1
ATOM 786 C CA . ASP A 1 103 ? -25.586 -0.809 7.781 1.00 95.94 103 ASP A CA 1
ATOM 787 C C . ASP A 1 103 ? -24.797 -0.320 6.552 1.00 95.94 103 ASP A C 1
ATOM 789 O O . ASP A 1 103 ? -25.108 -0.713 5.431 1.00 95.94 103 ASP A O 1
ATOM 793 N N . GLN A 1 104 ? -23.748 0.481 6.746 1.00 96.38 104 GLN A N 1
ATOM 794 C CA . GLN A 1 104 ? -22.832 0.926 5.694 1.00 96.38 104 GLN A CA 1
ATOM 795 C C . GLN A 1 104 ? -21.480 0.208 5.738 1.00 96.38 104 GLN A C 1
ATOM 797 O O . GLN A 1 104 ? -20.722 0.306 4.780 1.00 96.38 104 GLN A O 1
ATOM 802 N N . VAL A 1 105 ? -21.151 -0.488 6.833 1.00 97.88 105 VAL A N 1
ATOM 803 C CA . VAL A 1 105 ? -19.851 -1.152 7.025 1.00 97.88 105 VAL A CA 1
ATOM 804 C C . VAL A 1 105 ? -19.814 -2.450 6.206 1.00 97.88 105 VAL A C 1
ATOM 806 O O . VAL A 1 105 ? -20.505 -3.400 6.584 1.00 97.88 105 VAL A O 1
ATOM 809 N N . PRO A 1 106 ? -19.026 -2.535 5.115 1.00 97.56 106 PRO A N 1
ATOM 810 C CA . PRO A 1 106 ? -19.139 -3.612 4.126 1.00 97.56 106 PRO A CA 1
ATOM 811 C C . PRO A 1 106 ? -18.320 -4.869 4.463 1.00 97.56 106 PRO A C 1
ATOM 813 O O . PRO A 1 106 ? -18.210 -5.766 3.635 1.00 97.56 106 PRO A O 1
ATOM 816 N N . GLY A 1 107 ? -17.718 -4.951 5.651 1.00 97.69 107 GLY A N 1
ATOM 817 C CA . GLY A 1 107 ? -16.829 -6.054 6.004 1.00 97.69 107 GLY A CA 1
ATOM 818 C C . GLY A 1 107 ? -16.675 -6.270 7.502 1.00 97.69 107 GLY A C 1
ATOM 819 O O . GLY A 1 107 ? -17.106 -5.459 8.321 1.00 97.69 107 GLY A O 1
ATOM 820 N N . GLU A 1 108 ? -16.047 -7.392 7.841 1.00 97.94 108 GLU A N 1
ATOM 821 C CA . GLU A 1 108 ? -15.802 -7.848 9.219 1.00 97.94 108 GLU A CA 1
ATOM 822 C C . GLU A 1 108 ? -14.382 -7.531 9.698 1.00 97.94 108 GLU A C 1
ATOM 824 O O . GLU A 1 108 ? -13.946 -7.955 10.763 1.00 97.94 108 GLU A O 1
ATOM 829 N N . TRP A 1 109 ? -13.628 -6.777 8.910 1.00 98.12 109 TRP A N 1
ATOM 830 C CA . TRP A 1 109 ? -12.315 -6.288 9.284 1.00 98.12 109 TRP A CA 1
ATOM 831 C C . TRP A 1 109 ? -12.041 -4.966 8.582 1.00 98.12 109 TRP A C 1
ATOM 833 O O . TRP A 1 109 ? -12.557 -4.727 7.491 1.00 98.12 109 TRP A O 1
ATOM 843 N N . ALA A 1 110 ? -11.235 -4.110 9.205 1.00 98.44 110 ALA A N 1
ATOM 844 C CA . ALA A 1 110 ? -10.825 -2.834 8.634 1.00 98.44 110 ALA A CA 1
ATOM 845 C C . ALA A 1 110 ? -9.341 -2.570 8.883 1.00 98.44 110 ALA A C 1
ATOM 847 O O . ALA A 1 110 ? -8.865 -2.748 10.004 1.00 98.44 110 ALA A O 1
ATOM 848 N N . TYR A 1 111 ? -8.613 -2.109 7.871 1.00 98.19 111 TYR A N 1
ATOM 849 C CA . TYR A 1 111 ? -7.224 -1.676 8.021 1.00 98.19 111 TYR A CA 1
ATOM 850 C C . TYR A 1 111 ? -6.929 -0.456 7.151 1.00 98.19 111 TYR A C 1
ATOM 852 O O . TYR A 1 111 ? -7.692 -0.111 6.248 1.00 98.19 111 TYR A O 1
ATOM 860 N N . VAL A 1 112 ? -5.823 0.217 7.454 1.00 98.50 112 VAL A N 1
ATOM 861 C CA . VAL A 1 112 ? -5.346 1.368 6.688 1.00 98.50 112 VAL A CA 1
ATOM 862 C C . VAL A 1 112 ? -4.059 1.001 5.969 1.00 98.50 112 VAL A C 1
ATOM 864 O O . VAL A 1 112 ? -3.139 0.455 6.586 1.00 98.50 112 VAL A O 1
ATOM 867 N N . ARG A 1 113 ? -3.998 1.332 4.680 1.00 97.38 113 ARG A N 1
ATOM 868 C CA . ARG A 1 113 ? -2.796 1.266 3.844 1.00 97.38 113 ARG A CA 1
ATOM 869 C C . ARG A 1 113 ? -2.334 2.682 3.520 1.00 97.38 113 ARG A C 1
ATOM 871 O O . ARG A 1 113 ? -3.156 3.538 3.207 1.00 97.38 113 ARG A O 1
ATOM 878 N N . VAL A 1 114 ? -1.032 2.918 3.600 1.00 97.94 114 VAL A N 1
ATOM 879 C CA . VAL A 1 114 ? -0.388 4.195 3.273 1.00 97.94 114 VAL A CA 1
ATOM 880 C C . VAL A 1 114 ? 0.679 3.937 2.218 1.00 97.94 114 VAL A C 1
ATOM 882 O O . VAL A 1 114 ? 1.431 2.976 2.373 1.00 97.94 114 VAL A O 1
ATOM 885 N N . SER A 1 115 ? 0.765 4.795 1.202 1.00 95.69 115 SER A N 1
ATOM 886 C CA . SER A 1 115 ? 1.916 4.912 0.302 1.00 95.69 115 SER A CA 1
ATOM 887 C C . SER A 1 115 ? 2.481 6.330 0.337 1.00 95.69 115 SER A C 1
ATOM 889 O O . SER A 1 115 ? 1.754 7.317 0.506 1.00 95.69 115 SER A O 1
ATOM 891 N N . GLN A 1 116 ? 3.794 6.428 0.194 1.00 95.69 116 GLN A N 1
ATOM 892 C CA . GLN A 1 116 ? 4.526 7.682 0.092 1.00 95.69 116 GLN A CA 1
ATOM 893 C C . GLN A 1 116 ? 5.067 7.877 -1.323 1.00 95.69 116 GLN A C 1
ATOM 895 O O . GLN A 1 116 ? 5.194 6.921 -2.087 1.00 95.69 116 GLN A O 1
ATOM 900 N N . THR A 1 117 ? 5.434 9.111 -1.663 1.00 94.75 117 THR A N 1
ATOM 901 C CA . THR A 1 117 ? 5.964 9.456 -2.992 1.00 94.75 117 THR A CA 1
ATOM 902 C C . THR A 1 117 ? 7.305 8.791 -3.325 1.00 94.75 117 THR A C 1
ATOM 904 O O . THR A 1 117 ? 7.676 8.743 -4.497 1.00 94.75 117 THR A O 1
ATOM 907 N N . ASP A 1 118 ? 8.011 8.243 -2.331 1.00 93.06 118 ASP A N 1
ATOM 908 C CA . ASP A 1 118 ? 9.224 7.435 -2.501 1.00 93.06 118 ASP A CA 1
ATOM 909 C C . ASP A 1 118 ? 8.954 5.919 -2.622 1.00 93.06 118 ASP A C 1
ATOM 911 O O . ASP A 1 118 ? 9.882 5.104 -2.598 1.00 93.06 118 ASP A O 1
ATOM 915 N N . GLY A 1 119 ? 7.684 5.528 -2.761 1.00 90.69 119 GLY A N 1
ATOM 916 C CA . GLY A 1 119 ? 7.250 4.140 -2.915 1.00 90.69 119 GLY A CA 1
ATOM 917 C C . GLY A 1 119 ? 7.327 3.301 -1.639 1.00 90.69 119 GLY A C 1
ATOM 918 O O . GLY A 1 119 ? 7.174 2.081 -1.715 1.00 90.69 119 GLY A O 1
ATOM 919 N N . GLU A 1 120 ? 7.567 3.916 -0.480 1.00 93.44 120 GLU A N 1
ATOM 920 C CA . GLU A 1 120 ? 7.471 3.246 0.813 1.00 93.44 120 GLU A CA 1
ATOM 921 C C . GLU A 1 120 ? 6.019 3.178 1.301 1.00 93.44 120 GLU A C 1
ATOM 923 O O . GLU A 1 120 ? 5.182 4.035 1.008 1.00 93.44 120 GLU A O 1
ATOM 928 N N . TYR A 1 121 ? 5.725 2.143 2.081 1.00 95.12 121 TYR A N 1
ATOM 929 C CA . TYR A 1 121 ? 4.387 1.796 2.527 1.00 95.12 121 TYR A CA 1
ATOM 930 C C . TYR A 1 121 ? 4.305 1.606 4.040 1.00 95.12 121 TYR A C 1
ATOM 932 O O . TYR A 1 121 ? 5.279 1.235 4.705 1.00 95.12 121 TYR A O 1
ATOM 940 N N . ALA A 1 122 ? 3.089 1.764 4.565 1.00 97.00 122 ALA A N 1
ATOM 941 C CA . ALA A 1 122 ? 2.695 1.261 5.874 1.00 97.00 122 ALA A CA 1
ATOM 942 C C . ALA A 1 122 ? 1.332 0.557 5.819 1.00 97.00 122 ALA A C 1
ATOM 944 O O . ALA A 1 122 ? 0.434 0.971 5.085 1.00 97.00 122 ALA A O 1
ATOM 945 N N . TRP A 1 123 ? 1.161 -0.469 6.654 1.00 96.19 123 TRP A N 1
ATOM 946 C CA . TRP A 1 123 ? -0.102 -1.186 6.842 1.00 96.19 123 TRP A CA 1
ATOM 947 C C . TRP A 1 123 ? -0.399 -1.340 8.322 1.00 96.19 123 TRP A C 1
ATOM 949 O O . TRP A 1 123 ? 0.409 -1.914 9.059 1.00 96.19 123 TRP A O 1
ATOM 959 N N . SER A 1 124 ? -1.567 -0.872 8.758 1.00 97.88 124 SER A N 1
ATOM 960 C CA . SER A 1 124 ? -2.034 -1.170 10.110 1.00 97.88 124 SER A CA 1
ATOM 961 C C . SER A 1 124 ? -2.367 -2.655 10.247 1.00 97.88 124 SER A C 1
ATOM 963 O O . SER A 1 124 ? -2.819 -3.290 9.294 1.00 97.88 124 SER A O 1
ATOM 965 N N . THR A 1 125 ? -2.251 -3.200 11.459 1.00 97.06 125 THR A N 1
ATOM 966 C CA . THR A 1 125 ? -2.989 -4.432 11.772 1.00 97.06 125 THR A CA 1
ATOM 967 C C . THR A 1 125 ? -4.493 -4.184 11.566 1.00 97.06 125 THR A C 1
ATOM 969 O O . THR A 1 125 ? -4.957 -3.055 11.774 1.00 97.06 125 THR A O 1
ATOM 972 N N . PRO A 1 126 ? -5.282 -5.186 11.149 1.00 97.62 126 PRO A N 1
ATOM 973 C CA . PRO A 1 126 ? -6.725 -5.030 11.079 1.00 97.62 126 PRO A CA 1
ATOM 974 C C . PRO A 1 126 ? -7.367 -4.790 12.451 1.00 97.62 126 PRO A C 1
ATOM 976 O O . PRO A 1 126 ? -6.958 -5.353 13.465 1.00 97.62 126 PRO A O 1
ATOM 979 N N . LEU A 1 127 ? -8.420 -3.983 12.475 1.00 97.75 127 LEU A N 1
ATOM 980 C CA . LEU A 1 127 ? -9.492 -4.094 13.461 1.00 97.75 127 LEU A CA 1
ATOM 981 C C . LEU A 1 127 ? -10.408 -5.234 13.024 1.00 97.75 127 LEU A C 1
ATOM 983 O O . LEU A 1 127 ? -10.822 -5.255 11.866 1.00 97.75 127 LEU A O 1
ATOM 987 N N . TYR A 1 128 ? -10.747 -6.143 13.933 1.00 98.25 128 TYR A N 1
ATOM 988 C CA . TYR A 1 128 ? -11.676 -7.240 13.659 1.00 98.25 128 TYR A CA 1
ATOM 989 C C . TYR A 1 128 ? -13.071 -6.826 14.121 1.00 98.25 128 TYR A C 1
ATOM 991 O O . TYR A 1 128 ? -13.296 -6.593 15.303 1.00 98.25 128 TYR A O 1
ATOM 999 N N . ILE A 1 129 ? -13.999 -6.664 13.187 1.00 98.25 129 ILE A N 1
ATOM 1000 C CA . ILE A 1 129 ? -15.333 -6.115 13.424 1.00 98.25 129 ILE A CA 1
ATOM 1001 C C . ILE A 1 129 ? -16.309 -7.272 13.632 1.00 98.25 129 ILE A C 1
ATOM 1003 O O . ILE A 1 129 ? -16.712 -7.949 12.690 1.00 98.25 129 ILE A O 1
ATOM 1007 N N . GLN A 1 130 ? -16.723 -7.466 14.878 1.00 97.94 130 GLN A N 1
ATOM 1008 C CA . GLN A 1 130 ? -17.752 -8.421 15.267 1.00 97.94 130 GLN A CA 1
ATOM 1009 C C . GLN A 1 130 ? -19.130 -7.769 15.172 1.00 97.94 130 GLN A C 1
ATOM 1011 O O . GLN A 1 130 ? -19.329 -6.646 15.642 1.00 97.94 130 GLN A O 1
ATOM 1016 N N . ARG A 1 131 ? -20.098 -8.472 14.585 1.00 95.75 131 ARG A N 1
ATOM 1017 C CA . ARG A 1 131 ? -21.470 -7.986 14.410 1.00 95.75 131 ARG A CA 1
ATOM 1018 C C . ARG A 1 131 ? -22.463 -9.143 14.382 1.00 95.75 131 ARG A C 1
ATOM 1020 O O . ARG A 1 131 ? -22.128 -10.228 13.923 1.00 95.75 131 ARG A O 1
ATOM 1027 N N . ASP A 1 132 ? -23.698 -8.873 14.795 1.00 93.06 132 ASP A N 1
ATOM 1028 C CA . ASP A 1 132 ? -24.800 -9.851 14.748 1.00 93.06 132 ASP A CA 1
ATOM 1029 C C . ASP A 1 132 ? -25.669 -9.711 13.485 1.00 93.06 132 ASP A C 1
ATOM 1031 O O . ASP A 1 132 ? -26.579 -10.504 13.241 1.00 93.06 132 ASP A O 1
ATOM 1035 N N . THR A 1 133 ? -25.425 -8.675 12.679 1.00 90.62 133 THR A N 1
ATOM 1036 C CA . THR A 1 133 ? -26.172 -8.403 11.448 1.00 90.62 133 THR A CA 1
ATOM 1037 C C . THR A 1 133 ? -25.393 -8.884 10.225 1.00 90.62 133 THR A C 1
ATOM 1039 O O . THR A 1 133 ? -24.171 -8.731 10.205 1.00 90.62 133 THR A O 1
ATOM 1042 N N . PRO A 1 134 ? -26.066 -9.349 9.158 1.00 93.25 134 PRO A N 1
ATOM 1043 C CA . PRO A 1 134 ? -25.409 -9.628 7.883 1.00 93.25 134 PRO A CA 1
ATOM 1044 C C . PRO A 1 134 ? -24.647 -8.414 7.337 1.00 93.25 134 PRO A C 1
ATOM 1046 O O . PRO A 1 134 ? -24.991 -7.266 7.644 1.00 93.25 134 PRO A O 1
ATOM 1049 N N . LEU A 1 135 ? -23.642 -8.671 6.495 1.00 96.38 135 LEU A N 1
ATOM 1050 C CA . LEU A 1 135 ? -22.965 -7.615 5.749 1.00 96.38 135 LEU A CA 1
ATOM 1051 C C . LEU A 1 135 ? -23.948 -6.929 4.785 1.00 96.38 135 LEU A C 1
ATOM 1053 O O . LEU A 1 135 ? -24.725 -7.615 4.111 1.00 96.38 135 LEU A O 1
ATOM 1057 N N . PRO A 1 136 ? -23.934 -5.589 4.708 1.00 95.44 136 PRO A N 1
ATOM 1058 C CA . PRO A 1 136 ? -24.739 -4.867 3.741 1.00 95.44 136 PRO A CA 1
ATOM 1059 C C . PRO A 1 136 ? -24.201 -5.086 2.324 1.00 95.44 136 PRO A C 1
ATOM 1061 O O . PRO A 1 136 ? -23.003 -5.266 2.112 1.00 95.44 136 PRO A O 1
ATOM 1064 N N . SER A 1 137 ? -25.084 -5.016 1.329 1.00 94.25 137 SER A N 1
ATOM 1065 C CA . SER A 1 137 ? -24.654 -4.901 -0.066 1.00 94.25 137 SER A CA 1
ATOM 1066 C C . SER A 1 137 ? -23.947 -3.565 -0.284 1.00 94.25 137 SER A C 1
ATOM 1068 O O . SER A 1 137 ? -24.434 -2.535 0.185 1.00 94.25 137 SER A O 1
ATOM 1070 N N . THR A 1 138 ? -22.865 -3.560 -1.057 1.00 94.88 138 THR A N 1
ATOM 1071 C CA . THR A 1 138 ? -22.115 -2.343 -1.374 1.00 94.88 138 THR A CA 1
ATOM 1072 C C . THR A 1 138 ? -21.760 -2.267 -2.856 1.00 94.88 138 THR A C 1
ATOM 1074 O O . THR A 1 138 ? -21.619 -3.289 -3.520 1.00 94.88 138 THR A O 1
ATOM 1077 N N . ASN A 1 139 ? -21.606 -1.040 -3.357 1.00 94.56 139 ASN A N 1
ATOM 1078 C CA . ASN A 1 139 ? -21.069 -0.742 -4.690 1.00 94.56 139 ASN A CA 1
ATOM 1079 C C . ASN A 1 139 ? -19.638 -0.182 -4.609 1.00 94.56 139 ASN A C 1
ATOM 1081 O O . ASN A 1 139 ? -19.157 0.419 -5.568 1.00 94.56 139 ASN A O 1
ATOM 1085 N N . LEU A 1 140 ? -18.988 -0.298 -3.447 1.00 95.38 140 LEU A N 1
ATOM 1086 C CA . LEU A 1 140 ? -17.607 0.136 -3.278 1.00 95.38 140 LEU A CA 1
ATOM 1087 C C . LEU A 1 140 ? -16.671 -0.735 -4.130 1.00 95.38 140 LEU A C 1
ATOM 1089 O O . LEU A 1 140 ? -16.881 -1.951 -4.213 1.00 95.38 140 LEU A O 1
ATOM 1093 N N . PRO A 1 141 ? -15.637 -0.137 -4.744 1.00 93.25 141 PRO A N 1
ATOM 1094 C CA . PRO A 1 141 ? -14.681 -0.882 -5.550 1.00 93.25 141 PRO A CA 1
ATOM 1095 C C . PRO A 1 141 ? -13.914 -1.882 -4.686 1.00 93.25 141 PRO A C 1
ATOM 1097 O O . PRO A 1 141 ? -13.748 -1.680 -3.477 1.00 93.25 141 PRO A O 1
ATOM 1100 N N . ALA A 1 142 ? -13.430 -2.951 -5.316 1.00 92.50 142 ALA A N 1
ATOM 1101 C CA . ALA A 1 142 ? -12.534 -3.880 -4.648 1.00 92.50 142 ALA A CA 1
ATOM 1102 C C . ALA A 1 142 ? -11.236 -3.160 -4.244 1.00 92.50 142 ALA A C 1
ATOM 1104 O O . ALA A 1 142 ? -10.751 -2.282 -4.960 1.00 92.50 142 ALA A O 1
ATOM 1105 N N . TRP A 1 143 ? -10.656 -3.521 -3.101 1.00 91.62 143 TRP A N 1
ATOM 1106 C CA . TRP A 1 143 ? -9.462 -2.830 -2.585 1.00 91.62 143 TRP A CA 1
ATOM 1107 C C . TRP A 1 143 ? -8.206 -3.004 -3.451 1.00 91.62 143 TRP A C 1
ATOM 1109 O O . TRP A 1 143 ? -7.252 -2.226 -3.379 1.00 91.62 143 TRP A O 1
ATOM 1119 N N . ASN A 1 144 ? -8.206 -4.062 -4.252 1.00 88.00 144 ASN A N 1
ATOM 1120 C CA . ASN A 1 144 ? -7.157 -4.469 -5.174 1.00 88.00 144 ASN A CA 1
ATOM 1121 C C . ASN A 1 144 ? -7.571 -4.281 -6.641 1.00 88.00 144 ASN A C 1
ATOM 1123 O O . ASN A 1 144 ? -6.944 -4.870 -7.525 1.00 88.00 144 ASN A O 1
ATOM 1127 N N . ASP A 1 145 ? -8.628 -3.505 -6.906 1.00 85.12 145 ASP A N 1
ATOM 1128 C CA . ASP A 1 145 ? -9.118 -3.302 -8.264 1.00 85.12 145 ASP A CA 1
ATOM 1129 C C . ASP A 1 145 ? -8.031 -2.677 -9.156 1.00 85.12 145 ASP A C 1
ATOM 1131 O O . ASP A 1 145 ? -7.315 -1.737 -8.765 1.00 85.12 145 ASP A O 1
ATOM 1135 N N . GLN A 1 146 ? -7.893 -3.227 -10.363 1.00 72.50 146 GLN A N 1
ATOM 1136 C CA . GLN A 1 146 ? -6.945 -2.733 -11.354 1.00 72.50 146 GLN A CA 1
ATOM 1137 C C . GLN A 1 146 ? -7.609 -1.680 -12.228 1.00 72.50 146 GLN A C 1
ATOM 1139 O O . GLN A 1 146 ? -8.684 -1.887 -12.787 1.00 72.50 146 GLN A O 1
ATOM 1144 N N . GLU A 1 147 ? -6.915 -0.567 -12.438 1.00 68.69 147 GLU A N 1
ATOM 1145 C CA . GLU A 1 147 ? -7.341 0.382 -13.453 1.00 68.69 147 GLU A CA 1
ATOM 1146 C C . GLU A 1 147 ? -7.219 -0.236 -14.850 1.00 68.69 147 GLU A C 1
ATOM 1148 O O . GLU A 1 147 ? -6.215 -0.857 -15.209 1.00 68.69 147 GLU A O 1
ATOM 1153 N N . SER A 1 148 ? -8.241 -0.020 -15.675 1.00 71.62 148 SER A N 1
ATOM 1154 C CA . SER A 1 148 ? -8.179 -0.348 -17.098 1.00 71.62 148 SER A CA 1
ATOM 1155 C C . SER A 1 148 ? -7.342 0.700 -17.835 1.00 71.62 148 SER A C 1
ATOM 1157 O O . SER A 1 148 ? -7.866 1.724 -18.275 1.00 71.62 148 SER A O 1
ATOM 1159 N N . LEU A 1 149 ? -6.040 0.449 -17.982 1.00 77.69 149 LEU A N 1
ATOM 1160 C CA . LEU A 1 149 ? -5.126 1.329 -18.714 1.00 77.69 149 LEU A CA 1
ATOM 1161 C C . LEU A 1 149 ? -5.070 0.988 -20.209 1.00 77.69 149 LEU A C 1
ATOM 1163 O O . LEU A 1 149 ? -4.964 -0.169 -20.613 1.00 77.69 149 LEU A O 1
ATOM 1167 N N . GLN A 1 150 ? -5.094 2.028 -21.043 1.00 83.00 150 GLN A N 1
ATOM 1168 C CA . GLN A 1 150 ? -4.885 1.931 -22.489 1.00 83.00 150 GLN A CA 1
ATOM 1169 C C . GLN A 1 150 ? -3.429 2.281 -22.808 1.00 83.00 150 GLN A C 1
ATOM 1171 O O . GLN A 1 150 ? -3.104 3.441 -23.060 1.00 83.00 150 GLN A O 1
ATOM 1176 N N . LEU A 1 151 ? -2.548 1.278 -22.779 1.00 83.12 151 LEU A N 1
ATOM 1177 C CA . LEU A 1 151 ? -1.102 1.480 -22.946 1.00 83.12 151 LEU A CA 1
ATOM 1178 C C . LEU A 1 151 ? -0.733 2.173 -24.269 1.00 83.12 151 LEU A C 1
ATOM 1180 O O . LEU A 1 151 ? 0.172 3.002 -24.295 1.00 83.12 151 LEU A O 1
ATOM 1184 N N . ASP A 1 152 ? -1.459 1.890 -25.352 1.00 80.25 152 ASP A N 1
ATOM 1185 C CA . ASP A 1 152 ? -1.178 2.452 -26.681 1.00 80.25 152 ASP A CA 1
ATOM 1186 C C . ASP A 1 152 ? -1.511 3.954 -26.790 1.00 80.25 152 ASP A C 1
ATOM 1188 O O . ASP A 1 152 ? -1.101 4.619 -27.740 1.00 80.25 152 ASP A O 1
ATOM 1192 N N . ALA A 1 153 ? -2.255 4.503 -25.823 1.00 81.44 153 ALA A N 1
ATOM 1193 C CA . ALA A 1 153 ? -2.607 5.920 -25.766 1.00 81.44 153 ALA A CA 1
ATOM 1194 C C . ALA A 1 153 ? -1.597 6.764 -24.965 1.00 81.44 153 ALA A C 1
ATOM 1196 O O . ALA A 1 153 ? -1.732 7.988 -24.911 1.00 81.44 153 ALA A O 1
ATOM 1197 N N . MET A 1 154 ? -0.601 6.139 -24.328 1.00 83.69 154 MET A N 1
ATOM 1198 C CA . MET A 1 154 ? 0.373 6.849 -23.501 1.00 83.69 154 MET A CA 1
ATOM 1199 C C . MET A 1 154 ? 1.383 7.612 -24.367 1.00 83.69 154 MET A C 1
ATOM 1201 O O . MET A 1 154 ? 2.017 7.056 -25.263 1.00 83.69 154 MET A O 1
ATOM 1205 N N . ALA A 1 155 ? 1.530 8.910 -24.093 1.00 85.94 155 ALA A N 1
ATOM 1206 C CA . ALA A 1 155 ? 2.485 9.775 -24.778 1.00 85.94 155 ALA A CA 1
ATOM 1207 C C . ALA A 1 155 ? 3.927 9.537 -24.295 1.00 85.94 155 ALA A C 1
ATOM 1209 O O . ALA A 1 155 ? 4.162 8.930 -23.251 1.00 85.94 155 ALA A O 1
ATOM 1210 N N . GLN A 1 156 ? 4.899 10.075 -25.039 1.00 91.06 156 GLN A N 1
ATOM 1211 C CA . GLN A 1 156 ? 6.289 10.111 -24.583 1.00 91.06 156 GLN A CA 1
ATOM 1212 C C . GLN A 1 156 ? 6.416 10.879 -23.260 1.00 91.06 156 GLN A C 1
ATOM 1214 O O . GLN A 1 156 ? 5.760 11.897 -23.046 1.00 91.06 156 GLN A O 1
ATOM 1219 N N . ASN A 1 157 ? 7.304 10.390 -22.403 1.00 94.75 157 ASN A N 1
ATOM 1220 C CA . ASN A 1 157 ? 7.558 10.876 -21.049 1.00 94.75 157 ASN A CA 1
ATOM 1221 C C . ASN A 1 157 ? 9.044 10.723 -20.687 1.00 94.75 157 ASN A C 1
ATOM 1223 O O . ASN A 1 157 ? 9.872 10.308 -21.503 1.00 94.75 157 ASN A O 1
ATOM 1227 N N . ASP A 1 158 ? 9.384 11.053 -19.449 1.00 96.44 158 ASP A N 1
ATOM 1228 C CA . ASP A 1 158 ? 10.739 10.966 -18.904 1.00 96.44 158 ASP A CA 1
ATOM 1229 C C . ASP A 1 158 ? 11.303 9.534 -18.829 1.00 96.44 158 ASP A C 1
ATOM 1231 O O . ASP A 1 158 ? 12.521 9.374 -18.850 1.00 96.44 158 ASP A O 1
ATOM 1235 N N . ALA A 1 159 ? 10.467 8.489 -18.836 1.00 97.06 159 ALA A N 1
ATOM 1236 C CA . ALA A 1 159 ? 10.915 7.097 -18.942 1.00 97.06 159 ALA A CA 1
ATOM 1237 C C . ALA A 1 159 ? 11.250 6.669 -20.383 1.00 97.06 159 ALA A C 1
ATOM 1239 O O . ALA A 1 159 ? 11.974 5.693 -20.597 1.00 97.06 159 ALA A O 1
ATOM 1240 N N . THR A 1 160 ? 10.758 7.396 -21.391 1.00 97.06 160 THR A N 1
ATOM 1241 C CA . THR A 1 160 ? 10.913 7.040 -22.814 1.00 97.06 160 THR A CA 1
ATOM 1242 C C . THR A 1 160 ? 12.371 6.843 -23.257 1.00 97.06 160 THR A C 1
ATOM 1244 O O . THR A 1 160 ? 12.633 5.865 -23.964 1.00 97.06 160 THR A O 1
ATOM 1247 N N . PRO A 1 161 ? 13.350 7.675 -22.840 1.00 97.00 161 PRO A N 1
ATOM 1248 C CA . PRO A 1 161 ? 14.755 7.485 -23.209 1.00 97.00 161 PRO A CA 1
ATOM 1249 C C . PRO A 1 161 ? 15.359 6.142 -22.766 1.00 97.00 161 PRO A C 1
ATOM 1251 O O . PRO A 1 161 ? 16.324 5.684 -23.374 1.00 97.00 161 PRO A O 1
ATOM 1254 N N . TYR A 1 162 ? 14.796 5.496 -21.739 1.00 96.88 162 TYR A N 1
ATOM 1255 C CA . TYR A 1 162 ? 15.324 4.255 -21.164 1.00 96.88 162 TYR A CA 1
ATOM 1256 C C . TYR A 1 162 ? 14.776 2.986 -21.836 1.00 96.88 162 TYR A C 1
ATOM 1258 O O . TYR A 1 162 ? 15.293 1.893 -21.598 1.00 96.88 162 TYR A O 1
ATOM 1266 N N . LEU A 1 163 ? 13.770 3.110 -22.711 1.00 96.56 163 LEU A N 1
ATOM 1267 C CA . LEU A 1 163 ? 13.122 1.967 -23.365 1.00 96.56 163 LEU A CA 1
ATOM 1268 C C . LEU A 1 163 ? 14.104 1.124 -24.188 1.00 96.56 163 LEU A C 1
ATOM 1270 O O . LEU A 1 163 ? 14.059 -0.103 -24.152 1.00 96.56 163 LEU A O 1
ATOM 1274 N N . SER A 1 164 ? 15.003 1.773 -24.932 1.00 96.12 164 SER A N 1
ATOM 1275 C CA . SER A 1 164 ? 15.968 1.076 -25.790 1.00 96.12 164 SER A CA 1
ATOM 1276 C C . SER A 1 164 ? 16.939 0.213 -24.981 1.00 96.12 164 SER A C 1
ATOM 1278 O O . SER A 1 164 ? 17.253 -0.900 -25.403 1.00 96.12 164 SER A O 1
ATOM 1280 N N . ALA A 1 165 ? 17.365 0.695 -23.810 1.00 95.50 165 ALA A N 1
ATOM 1281 C CA . ALA A 1 165 ? 18.234 -0.035 -22.895 1.00 95.50 165 ALA A CA 1
ATOM 1282 C C . ALA A 1 165 ? 17.518 -1.250 -22.288 1.00 95.50 165 ALA A C 1
ATOM 1284 O O . ALA A 1 165 ? 18.068 -2.350 -22.323 1.00 95.50 165 ALA A O 1
ATOM 1285 N N . LEU A 1 166 ? 16.272 -1.080 -21.827 1.00 96.00 166 LEU A N 1
ATOM 1286 C CA . LEU A 1 166 ? 15.457 -2.192 -21.332 1.00 96.00 166 LEU A CA 1
ATOM 1287 C C . LEU A 1 166 ? 15.256 -3.261 -22.417 1.00 96.00 166 LEU A C 1
ATOM 1289 O O . LEU A 1 166 ? 15.494 -4.439 -22.177 1.00 96.00 166 LEU A O 1
ATOM 1293 N N . VAL A 1 167 ? 14.879 -2.869 -23.637 1.00 95.88 167 VAL A N 1
ATOM 1294 C CA . VAL A 1 167 ? 14.687 -3.822 -24.746 1.00 95.88 167 VAL A CA 1
ATOM 1295 C C . VAL A 1 167 ? 15.987 -4.547 -25.103 1.00 95.88 167 VAL A C 1
ATOM 1297 O O . VAL A 1 167 ? 15.952 -5.729 -25.442 1.00 95.88 167 VAL A O 1
ATOM 1300 N N . ALA A 1 168 ? 17.136 -3.868 -25.045 1.00 95.12 168 ALA A N 1
ATOM 1301 C CA . ALA A 1 168 ? 18.430 -4.509 -25.265 1.00 95.12 168 ALA A CA 1
ATOM 1302 C C . ALA A 1 168 ? 18.740 -5.555 -24.182 1.00 95.12 168 ALA A C 1
ATOM 1304 O O . ALA A 1 168 ? 19.193 -6.646 -24.522 1.00 95.12 168 ALA A O 1
ATOM 1305 N N . TYR A 1 169 ? 18.438 -5.251 -22.917 1.00 94.19 169 TYR A N 1
ATOM 1306 C CA . TYR A 1 169 ? 18.574 -6.190 -21.803 1.00 94.19 169 TYR A CA 1
ATOM 1307 C C . TYR A 1 169 ? 17.668 -7.413 -21.971 1.00 94.19 169 TYR A C 1
ATOM 1309 O O . TYR A 1 169 ? 18.156 -8.537 -21.932 1.00 94.19 169 TYR A O 1
ATOM 1317 N N . LEU A 1 170 ? 16.377 -7.212 -22.254 1.00 94.12 170 LEU A N 1
ATOM 1318 C CA . LEU A 1 170 ? 15.424 -8.315 -22.434 1.00 94.12 170 LEU A CA 1
ATOM 1319 C C . LEU A 1 170 ? 15.804 -9.239 -23.599 1.00 94.12 170 LEU A C 1
ATOM 1321 O O . LEU A 1 170 ? 15.528 -10.426 -23.551 1.00 94.12 170 LEU A O 1
ATOM 1325 N N . LYS A 1 171 ? 16.453 -8.721 -24.648 1.00 94.69 171 LYS A N 1
ATOM 1326 C CA . LYS A 1 171 ? 16.972 -9.552 -25.749 1.00 94.69 171 LYS A CA 1
ATOM 1327 C C . LYS A 1 171 ? 18.185 -10.395 -25.361 1.00 94.69 171 LYS A C 1
ATOM 1329 O O . LYS A 1 171 ? 18.476 -11.365 -26.055 1.00 94.69 171 LYS A O 1
ATOM 1334 N N . LEU A 1 172 ? 18.935 -9.962 -24.352 1.00 93.50 172 LEU A N 1
ATOM 1335 C CA . LEU A 1 172 ? 20.165 -10.608 -23.914 1.00 93.50 172 LEU A CA 1
ATOM 1336 C C . LEU A 1 172 ? 19.898 -11.638 -22.812 1.00 93.50 172 LEU A C 1
ATOM 1338 O O . LEU A 1 172 ? 20.423 -12.743 -22.887 1.00 93.50 172 LEU A O 1
ATOM 1342 N N . GLU A 1 173 ? 19.097 -11.261 -21.816 1.00 92.12 173 GLU A N 1
ATOM 1343 C CA . GLU A 1 173 ? 18.919 -12.014 -20.567 1.00 92.12 173 GLU A CA 1
ATOM 1344 C C . GLU A 1 173 ? 17.565 -12.732 -20.474 1.00 92.12 173 GLU A C 1
ATOM 1346 O O . GLU A 1 173 ? 17.391 -13.603 -19.627 1.00 92.12 173 GLU A O 1
ATOM 1351 N N . GLU A 1 174 ? 16.602 -12.391 -21.334 1.00 91.38 174 GLU A N 1
ATOM 1352 C CA . GLU A 1 174 ? 15.230 -12.905 -21.277 1.00 91.38 174 GLU A CA 1
ATOM 1353 C C . GLU A 1 174 ? 14.758 -13.420 -22.650 1.00 91.38 174 GLU A C 1
ATOM 1355 O O . GLU A 1 174 ? 15.472 -13.387 -23.653 1.00 91.38 174 GLU A O 1
ATOM 1360 N N . ASP A 1 175 ? 13.516 -13.904 -22.699 1.00 90.38 175 ASP A N 1
ATOM 1361 C CA . ASP A 1 175 ? 12.791 -14.179 -23.940 1.00 90.38 175 ASP A CA 1
ATOM 1362 C C . ASP A 1 175 ? 11.932 -12.950 -24.311 1.00 90.38 175 ASP A C 1
ATOM 1364 O O . ASP A 1 175 ? 10.847 -12.767 -23.740 1.00 90.38 175 ASP A O 1
ATOM 1368 N N . PRO A 1 176 ? 12.393 -12.074 -25.229 1.00 89.31 176 PRO A N 1
ATOM 1369 C CA . PRO A 1 176 ? 11.730 -10.805 -25.523 1.00 89.31 176 PRO A CA 1
ATOM 1370 C C . PRO A 1 176 ? 10.327 -10.983 -26.119 1.00 89.31 176 PRO A C 1
ATOM 1372 O O . PRO A 1 176 ? 9.495 -10.089 -25.967 1.00 89.31 176 PRO A O 1
ATOM 1375 N N . ASP A 1 177 ? 10.021 -12.135 -26.728 1.00 91.00 177 ASP A N 1
ATOM 1376 C CA . ASP A 1 177 ? 8.705 -12.409 -27.321 1.00 91.00 177 ASP A CA 1
ATOM 1377 C C . ASP A 1 177 ? 7.602 -12.556 -26.258 1.00 91.00 177 ASP A C 1
ATOM 1379 O O . ASP A 1 177 ? 6.404 -12.447 -26.555 1.00 91.00 177 ASP A O 1
ATOM 1383 N N . ARG A 1 178 ? 7.990 -12.741 -24.989 1.00 92.12 178 ARG A N 1
ATOM 1384 C CA . ARG A 1 178 ? 7.061 -12.765 -23.853 1.00 92.12 178 ARG A CA 1
ATOM 1385 C C . ARG A 1 178 ? 6.587 -11.379 -23.447 1.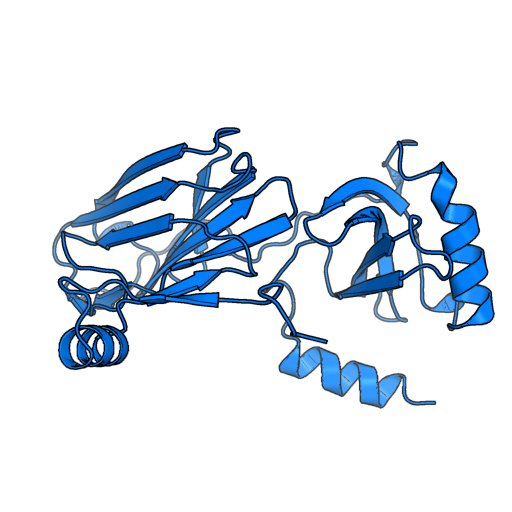00 92.12 178 ARG A C 1
ATOM 1387 O O . ARG A 1 178 ? 5.553 -11.299 -22.791 1.00 92.12 178 ARG A O 1
ATOM 1394 N N . PHE A 1 179 ? 7.296 -10.317 -23.821 1.00 94.44 179 PHE A N 1
ATOM 1395 C CA . PHE A 1 179 ? 7.022 -8.951 -23.381 1.00 94.44 179 PHE A CA 1
ATOM 1396 C C . PHE A 1 179 ? 6.350 -8.164 -24.505 1.00 94.44 179 PHE A C 1
ATOM 1398 O O . PHE A 1 179 ? 6.963 -7.817 -25.514 1.00 94.44 179 PHE A O 1
ATOM 1405 N N . ARG A 1 180 ? 5.060 -7.869 -24.340 1.00 93.25 180 ARG A N 1
ATOM 1406 C CA . ARG A 1 180 ? 4.226 -7.230 -25.366 1.00 93.25 180 ARG A CA 1
ATOM 1407 C C . ARG A 1 180 ? 3.788 -5.843 -24.914 1.00 93.25 180 ARG A C 1
ATOM 1409 O O . ARG A 1 180 ? 3.431 -5.662 -23.753 1.00 93.25 180 ARG A O 1
ATOM 1416 N N . SER A 1 181 ? 3.785 -4.888 -25.843 1.00 92.31 181 SER A N 1
ATOM 1417 C CA . SER A 1 181 ? 3.403 -3.489 -25.589 1.00 92.31 181 SER A CA 1
ATOM 1418 C C . SER A 1 181 ? 4.148 -2.885 -24.393 1.00 92.31 181 SER A C 1
ATOM 1420 O O . SER A 1 181 ? 3.524 -2.424 -23.445 1.00 92.31 181 SER A O 1
ATOM 1422 N N . ILE A 1 182 ? 5.487 -2.948 -24.407 1.00 95.00 182 ILE A N 1
ATOM 1423 C CA . ILE A 1 182 ? 6.308 -2.299 -23.376 1.00 95.00 182 ILE A CA 1
ATOM 1424 C C . ILE A 1 182 ? 6.161 -0.785 -23.530 1.00 95.00 182 ILE A C 1
ATOM 1426 O O . ILE A 1 182 ? 6.687 -0.191 -24.474 1.00 95.00 182 ILE A O 1
ATOM 1430 N N . THR A 1 183 ? 5.460 -0.178 -22.585 1.00 95.62 183 THR A N 1
ATOM 1431 C CA . THR A 1 183 ? 5.075 1.228 -22.603 1.00 95.62 183 THR A CA 1
ATOM 1432 C C . THR A 1 183 ? 5.756 1.961 -21.449 1.00 95.62 183 THR A C 1
ATOM 1434 O O . THR A 1 183 ? 5.552 1.585 -20.293 1.00 95.62 183 THR A O 1
ATOM 1437 N N . PRO A 1 184 ? 6.568 2.999 -21.724 1.00 96.38 184 PRO A N 1
ATOM 1438 C CA . PRO A 1 184 ? 7.127 3.861 -20.687 1.00 96.38 184 PRO A CA 1
ATOM 1439 C C . PRO A 1 184 ? 6.013 4.582 -19.922 1.00 96.38 184 PRO A C 1
ATOM 1441 O O . PRO A 1 184 ? 5.123 5.163 -20.542 1.00 96.38 184 PRO A O 1
ATOM 1444 N N . VAL A 1 185 ? 6.078 4.595 -18.592 1.00 94.62 185 VAL A N 1
ATOM 1445 C CA . VAL A 1 185 ? 5.054 5.209 -17.724 1.00 94.62 185 VAL A CA 1
ATOM 1446 C C . VAL A 1 185 ? 5.564 6.499 -17.100 1.00 94.62 185 VAL A C 1
ATOM 1448 O O . VAL A 1 185 ? 4.890 7.524 -17.167 1.00 94.62 185 VAL A O 1
ATOM 1451 N N . GLY A 1 186 ? 6.765 6.453 -16.532 1.00 95.12 186 GLY A N 1
ATOM 1452 C CA . GLY A 1 186 ? 7.399 7.611 -15.918 1.00 95.12 186 GLY A CA 1
ATOM 1453 C C . GLY A 1 186 ? 8.644 7.237 -15.122 1.00 95.12 186 GLY A C 1
ATOM 1454 O O . GLY A 1 186 ? 8.948 6.053 -14.950 1.00 95.12 186 GLY A O 1
ATOM 1455 N N . VAL A 1 187 ? 9.381 8.235 -14.649 1.00 96.50 187 VAL A N 1
ATOM 1456 C CA . VAL A 1 187 ? 10.528 8.027 -13.759 1.00 96.50 187 VAL A CA 1
ATOM 1457 C C . VAL A 1 187 ? 10.083 8.143 -12.304 1.00 96.50 187 VAL A C 1
ATOM 1459 O O . VAL A 1 187 ? 9.568 9.173 -11.876 1.00 96.50 187 VAL A O 1
ATOM 1462 N N . LEU A 1 188 ? 10.316 7.083 -11.530 1.00 94.00 188 LEU A N 1
ATOM 1463 C CA . LEU A 1 188 ? 10.029 7.030 -10.101 1.00 94.00 188 LEU A CA 1
ATOM 1464 C C . LEU A 1 188 ? 11.307 7.254 -9.302 1.00 94.00 188 LEU A C 1
ATOM 1466 O O . LEU A 1 188 ? 12.338 6.639 -9.585 1.00 94.00 188 LEU A O 1
ATOM 1470 N N . LYS A 1 189 ? 11.219 8.082 -8.264 1.00 93.25 189 LYS A N 1
ATOM 1471 C CA . LYS A 1 189 ? 12.258 8.208 -7.241 1.00 93.25 189 LYS A CA 1
ATOM 1472 C C . LYS A 1 189 ? 11.847 7.336 -6.072 1.00 93.25 189 LYS A C 1
ATOM 1474 O O . LYS A 1 189 ? 10.883 7.672 -5.405 1.00 93.25 189 LYS A O 1
ATOM 1479 N N . LEU A 1 190 ? 12.535 6.219 -5.865 1.00 90.69 190 LEU A N 1
ATOM 1480 C CA . LEU A 1 190 ? 12.215 5.283 -4.794 1.00 90.69 190 LEU A CA 1
ATOM 1481 C C . LEU A 1 190 ? 13.266 5.357 -3.686 1.00 90.69 190 LEU A C 1
ATOM 1483 O O . LEU A 1 190 ? 14.401 5.772 -3.932 1.00 90.69 190 LEU A O 1
ATOM 1487 N N . SER A 1 191 ? 12.929 4.872 -2.492 1.00 87.69 191 SER A N 1
ATOM 1488 C CA . SER A 1 191 ? 13.862 4.786 -1.354 1.00 87.69 191 SER A CA 1
ATOM 1489 C C . SER A 1 191 ? 15.182 4.067 -1.689 1.00 87.69 191 SER A C 1
ATOM 1491 O O . SER A 1 191 ? 16.244 4.401 -1.164 1.00 87.69 191 SER A O 1
ATOM 1493 N N . MET A 1 192 ? 15.131 3.095 -2.607 1.00 84.25 192 MET A N 1
ATOM 1494 C CA . MET A 1 192 ? 16.276 2.298 -3.062 1.00 84.25 192 MET A CA 1
ATOM 1495 C C . MET A 1 192 ? 17.004 2.853 -4.302 1.00 84.25 192 MET A C 1
ATOM 1497 O O . MET A 1 192 ? 17.991 2.250 -4.735 1.00 84.25 192 MET A O 1
ATOM 1501 N N . GLY A 1 193 ? 16.524 3.955 -4.886 1.00 89.75 193 GLY A N 1
ATOM 1502 C CA . GLY A 1 193 ? 17.090 4.598 -6.077 1.00 89.75 193 GLY A CA 1
ATOM 1503 C C . GLY A 1 193 ? 16.037 5.020 -7.105 1.00 89.75 193 GLY A C 1
ATOM 1504 O O . GLY A 1 193 ? 14.844 4.738 -6.968 1.00 89.75 193 GLY A O 1
ATOM 1505 N N . THR A 1 194 ? 16.482 5.678 -8.171 1.00 94.75 194 THR A N 1
ATOM 1506 C CA . THR A 1 194 ? 15.608 6.126 -9.264 1.00 94.75 194 THR A CA 1
ATOM 1507 C C . THR A 1 194 ? 15.462 5.038 -10.328 1.00 94.75 194 THR A C 1
ATOM 1509 O O . THR A 1 194 ? 16.439 4.396 -10.727 1.00 94.75 194 THR A O 1
ATOM 1512 N N . CYS A 1 195 ? 14.243 4.837 -10.831 1.00 95.94 195 CYS A N 1
ATOM 1513 C CA . CYS A 1 195 ? 13.977 3.891 -11.911 1.00 95.94 195 CYS A CA 1
ATOM 1514 C C . CYS A 1 195 ? 13.026 4.450 -12.967 1.00 95.94 195 CYS A C 1
ATOM 1516 O O . CYS A 1 195 ? 12.171 5.285 -12.685 1.00 95.94 195 CYS A O 1
ATOM 1518 N N . ALA A 1 196 ? 13.164 3.959 -14.197 1.00 97.00 196 ALA A N 1
ATOM 1519 C CA . ALA A 1 196 ? 12.145 4.123 -15.222 1.00 97.00 196 ALA A CA 1
ATOM 1520 C C . ALA A 1 196 ? 11.111 3.000 -15.057 1.00 97.00 196 ALA A C 1
ATOM 1522 O O . ALA A 1 196 ? 11.472 1.818 -15.071 1.00 97.00 196 ALA A O 1
ATOM 1523 N N . LEU A 1 197 ? 9.844 3.371 -14.878 1.00 95.69 197 LEU A N 1
ATOM 1524 C CA . LEU A 1 197 ? 8.715 2.451 -14.815 1.00 95.69 197 LEU A CA 1
ATOM 1525 C C . LEU A 1 197 ? 8.175 2.198 -16.224 1.00 95.69 197 LEU A C 1
ATOM 1527 O O . LEU A 1 197 ? 7.915 3.133 -16.987 1.00 95.69 197 LEU A O 1
ATOM 1531 N N . PHE A 1 198 ? 7.950 0.927 -16.536 1.00 95.88 198 PHE A N 1
ATOM 1532 C CA . PHE A 1 198 ? 7.279 0.478 -17.747 1.00 95.88 198 PHE A CA 1
ATOM 1533 C C . PHE A 1 198 ? 6.118 -0.441 -17.389 1.00 95.88 198 PHE A C 1
ATOM 1535 O O . PHE A 1 198 ? 6.221 -1.246 -16.465 1.00 95.88 198 PHE A O 1
ATOM 1542 N N . TYR A 1 199 ? 5.048 -0.376 -18.171 1.00 94.75 199 TYR A N 1
ATOM 1543 C CA . TYR A 1 199 ? 3.982 -1.370 -18.163 1.00 94.75 199 TYR A CA 1
ATOM 1544 C C . TYR A 1 199 ? 4.044 -2.201 -19.431 1.00 94.75 199 TYR A C 1
ATOM 1546 O O . TYR A 1 199 ? 4.418 -1.713 -20.494 1.00 94.75 199 TYR A O 1
ATOM 1554 N N . CYS A 1 200 ? 3.689 -3.473 -19.322 1.00 93.69 200 CYS A N 1
ATOM 1555 C CA . CYS A 1 200 ? 3.564 -4.357 -20.468 1.00 93.69 200 CYS A CA 1
ATOM 1556 C C . CYS A 1 200 ? 2.558 -5.471 -20.177 1.00 93.69 200 CYS A C 1
ATOM 1558 O O . CYS A 1 200 ? 1.997 -5.557 -19.080 1.00 93.69 200 CYS A O 1
ATOM 1560 N N . HIS A 1 201 ? 2.355 -6.328 -21.172 1.00 93.19 201 HIS A N 1
ATOM 1561 C CA . HIS A 1 201 ? 1.718 -7.623 -21.002 1.00 93.19 201 HIS A CA 1
ATOM 1562 C C . HIS A 1 201 ? 2.767 -8.717 -21.172 1.00 93.19 201 HIS A C 1
ATOM 1564 O O . HIS A 1 201 ? 3.422 -8.811 -22.214 1.00 93.19 201 HIS A O 1
ATOM 1570 N N . TRP A 1 202 ? 2.903 -9.555 -20.157 1.00 92.69 202 TRP A N 1
ATOM 1571 C CA . TRP A 1 202 ? 3.850 -10.649 -20.098 1.00 92.69 202 TRP A CA 1
ATOM 1572 C C . TRP A 1 202 ? 3.180 -11.994 -20.362 1.00 92.69 202 TRP A C 1
ATOM 1574 O O . TRP A 1 202 ? 2.032 -12.218 -19.966 1.00 92.69 202 TRP A O 1
ATOM 1584 N N . SER A 1 203 ? 3.927 -12.918 -20.969 1.00 90.25 203 SER A N 1
ATOM 1585 C CA . SER A 1 203 ? 3.505 -14.287 -21.299 1.00 90.25 203 SER A CA 1
ATOM 1586 C C . SER A 1 203 ? 2.390 -14.369 -22.345 1.00 90.25 203 SER A C 1
ATOM 1588 O O . SER A 1 203 ? 1.742 -13.382 -22.683 1.00 90.25 203 SER A O 1
ATOM 1590 N N . ASP A 1 204 ? 2.132 -15.562 -22.878 1.00 88.00 204 ASP A N 1
ATOM 1591 C CA . ASP A 1 204 ? 1.072 -15.788 -23.882 1.00 88.00 204 ASP A CA 1
ATOM 1592 C C . ASP A 1 204 ? -0.338 -15.528 -23.345 1.00 88.00 204 ASP A C 1
ATOM 1594 O O . ASP A 1 204 ? -1.266 -15.300 -24.117 1.00 88.00 204 ASP A O 1
ATOM 1598 N N . GLU A 1 205 ? -0.487 -15.522 -22.021 1.00 89.12 205 GLU A N 1
ATOM 1599 C CA . GLU A 1 205 ? -1.734 -15.180 -21.335 1.00 89.12 205 GLU A CA 1
ATOM 1600 C C . GLU A 1 205 ? -1.934 -13.668 -21.199 1.00 89.12 205 GLU A C 1
ATOM 1602 O O . GLU A 1 205 ? -2.991 -13.240 -20.746 1.00 89.12 205 GLU A O 1
ATOM 1607 N N . LYS A 1 206 ? -0.954 -12.861 -21.634 1.00 89.81 206 LYS A N 1
ATOM 1608 C CA . LYS A 1 206 ? -0.985 -11.395 -21.594 1.00 89.81 206 LYS A CA 1
ATOM 1609 C C . LYS A 1 206 ? -1.297 -10.866 -20.194 1.00 89.81 206 LYS A C 1
ATOM 1611 O O . LYS A 1 206 ? -2.140 -9.992 -20.026 1.00 89.81 206 LYS A O 1
ATOM 1616 N N . LEU A 1 207 ? -0.611 -11.403 -19.194 1.00 89.12 207 LEU A N 1
ATOM 1617 C CA . LEU A 1 207 ? -0.730 -10.933 -17.820 1.00 89.12 207 LEU A CA 1
ATOM 1618 C C . LEU A 1 207 ? -0.123 -9.529 -17.734 1.00 89.12 207 LEU A C 1
ATOM 1620 O O . LEU A 1 207 ? 1.002 -9.350 -18.201 1.00 89.12 207 LEU A O 1
ATOM 1624 N N . PRO A 1 208 ? -0.817 -8.523 -17.185 1.00 90.50 208 PRO A N 1
ATOM 1625 C CA . PRO A 1 208 ? -0.219 -7.213 -17.002 1.00 90.50 208 PRO A CA 1
ATOM 1626 C C . PRO A 1 208 ? 0.976 -7.334 -16.061 1.00 90.50 208 PRO A C 1
ATOM 1628 O O . PRO A 1 208 ? 0.974 -8.126 -15.118 1.00 90.50 208 PRO A O 1
ATOM 1631 N N . MET A 1 209 ? 2.014 -6.564 -16.342 1.00 90.94 209 MET A N 1
ATOM 1632 C CA . MET A 1 209 ? 3.244 -6.561 -15.569 1.00 90.94 209 MET A CA 1
ATOM 1633 C C . MET A 1 209 ? 3.842 -5.165 -15.577 1.00 90.94 209 MET A C 1
ATOM 1635 O O . MET A 1 209 ? 3.853 -4.488 -16.613 1.00 90.94 209 MET A O 1
ATOM 1639 N N . SER A 1 210 ? 4.367 -4.762 -14.430 1.00 92.56 210 SER A N 1
ATOM 1640 C CA . SER A 1 210 ? 5.216 -3.589 -14.302 1.00 92.56 210 SER A CA 1
ATOM 1641 C C . SER A 1 210 ? 6.690 -3.988 -14.266 1.00 92.56 210 SER A C 1
ATOM 1643 O O . SER A 1 210 ? 7.069 -5.041 -13.750 1.00 92.56 210 SER A O 1
ATOM 1645 N N . ILE A 1 211 ? 7.525 -3.152 -14.879 1.00 94.94 211 ILE A N 1
ATOM 1646 C CA . ILE A 1 211 ? 8.974 -3.315 -14.938 1.00 94.94 211 ILE A CA 1
ATOM 1647 C C . ILE A 1 211 ? 9.601 -2.032 -14.413 1.00 94.94 211 ILE A C 1
ATOM 1649 O O . ILE A 1 211 ? 9.411 -0.959 -14.987 1.00 94.94 211 ILE A O 1
ATOM 1653 N N . ARG A 1 212 ? 10.380 -2.146 -13.342 1.00 95.38 212 ARG A N 1
ATOM 1654 C CA . ARG A 1 212 ? 11.174 -1.048 -12.786 1.00 95.38 212 ARG A CA 1
ATOM 1655 C C . ARG A 1 212 ? 12.626 -1.244 -13.195 1.00 95.38 212 ARG A C 1
ATOM 1657 O O . ARG A 1 212 ? 13.281 -2.190 -12.755 1.00 95.38 212 ARG A O 1
ATOM 1664 N N . TRP A 1 213 ? 13.114 -0.353 -14.051 1.00 96.19 213 TRP A N 1
ATOM 1665 C CA . TRP A 1 213 ? 14.480 -0.352 -14.569 1.00 96.19 213 TRP A CA 1
ATOM 1666 C C . TRP A 1 213 ? 15.325 0.696 -13.841 1.00 96.19 213 TRP A C 1
ATOM 1668 O O . TRP A 1 213 ? 15.217 1.896 -14.114 1.00 96.19 213 TRP A O 1
ATOM 1678 N N . PHE A 1 214 ? 16.165 0.258 -12.906 1.00 95.75 214 PHE A N 1
ATOM 1679 C CA . PHE A 1 214 ? 17.053 1.134 -12.145 1.00 95.75 214 PHE A CA 1
ATOM 1680 C C . PHE A 1 214 ? 18.327 1.407 -12.941 1.00 95.75 214 PHE A C 1
ATOM 1682 O O . PHE A 1 214 ? 19.264 0.605 -12.956 1.00 95.75 214 PHE A O 1
ATOM 1689 N N . PHE A 1 215 ? 18.346 2.560 -13.602 1.00 93.38 215 PHE A N 1
ATOM 1690 C CA . PHE A 1 215 ? 19.401 2.973 -14.527 1.00 93.38 215 PHE A CA 1
ATOM 1691 C C . PHE A 1 215 ? 20.614 3.632 -13.849 1.00 93.38 215 PHE A C 1
ATOM 1693 O O . PHE A 1 215 ? 21.579 3.960 -14.530 1.00 93.38 215 PHE A O 1
ATOM 1700 N N . GLU A 1 216 ? 20.569 3.860 -12.535 1.00 91.25 216 GLU A N 1
ATOM 1701 C CA . GLU A 1 216 ? 21.633 4.548 -11.783 1.00 91.25 216 GLU A CA 1
ATOM 1702 C C . GLU A 1 216 ? 22.817 3.641 -11.411 1.00 91.25 216 GLU A C 1
ATOM 1704 O O . GLU A 1 216 ? 23.850 4.126 -10.955 1.00 91.25 216 GLU A O 1
ATOM 1709 N N . PHE A 1 217 ? 22.673 2.326 -11.575 1.00 87.62 217 PHE A N 1
ATOM 1710 C CA . PHE A 1 217 ? 23.697 1.348 -11.215 1.00 87.62 217 PHE A CA 1
ATOM 1711 C C . PHE A 1 217 ? 24.570 0.986 -12.425 1.00 87.62 217 PHE A C 1
ATOM 1713 O O . PHE A 1 217 ? 24.054 0.845 -13.532 1.00 87.62 217 PHE A O 1
ATOM 1720 N N . ASP A 1 218 ? 25.871 0.749 -12.198 1.00 84.75 218 ASP A N 1
ATOM 1721 C CA . ASP A 1 218 ? 26.824 0.311 -13.240 1.00 84.75 218 ASP A CA 1
ATOM 1722 C C . ASP A 1 218 ? 26.327 -0.925 -14.004 1.00 84.75 218 ASP A C 1
ATOM 1724 O O . ASP A 1 218 ? 26.480 -1.036 -15.220 1.00 84.75 218 ASP A O 1
ATOM 1728 N N . ILE A 1 219 ? 25.705 -1.849 -13.268 1.00 84.69 219 ILE A N 1
ATOM 1729 C CA . ILE A 1 219 ? 24.887 -2.924 -13.816 1.00 84.69 219 ILE A CA 1
ATOM 1730 C C . ILE A 1 219 ? 23.445 -2.592 -13.432 1.00 84.69 219 ILE A C 1
ATOM 1732 O O . ILE A 1 219 ? 23.139 -2.607 -12.233 1.00 84.69 219 ILE A O 1
ATOM 1736 N N . PRO A 1 220 ? 22.568 -2.287 -14.406 1.00 82.38 220 PRO A N 1
ATOM 1737 C CA . PRO A 1 220 ? 21.183 -1.959 -14.123 1.00 82.38 220 PRO A CA 1
ATOM 1738 C C . PRO A 1 220 ? 20.514 -3.047 -13.290 1.00 82.38 220 PRO A C 1
ATOM 1740 O O . PRO A 1 220 ? 20.677 -4.241 -13.548 1.00 82.38 220 PRO A O 1
ATOM 1743 N N . LYS A 1 221 ? 19.744 -2.625 -12.286 1.00 91.12 221 LYS A N 1
ATOM 1744 C CA . LYS A 1 221 ? 18.877 -3.537 -11.538 1.00 91.12 221 LYS A CA 1
ATOM 1745 C C . LYS A 1 221 ? 17.492 -3.498 -12.159 1.00 91.12 221 LYS A C 1
ATOM 1747 O O . LYS A 1 221 ? 17.004 -2.431 -12.528 1.00 91.12 221 LYS A O 1
ATOM 1752 N N . ILE A 1 222 ? 16.855 -4.654 -12.240 1.00 92.75 222 ILE A N 1
ATOM 1753 C CA . ILE A 1 222 ? 15.509 -4.793 -12.780 1.00 92.75 222 ILE A CA 1
ATOM 1754 C C . ILE A 1 222 ? 14.614 -5.468 -11.748 1.00 92.75 222 ILE A C 1
ATOM 1756 O O . ILE A 1 222 ? 15.040 -6.387 -11.046 1.00 92.75 222 ILE A O 1
ATOM 1760 N N . ARG A 1 223 ? 13.380 -4.984 -11.638 1.00 91.06 223 ARG A N 1
ATOM 1761 C CA . ARG A 1 223 ? 12.319 -5.614 -10.854 1.00 91.06 223 ARG A CA 1
ATOM 1762 C C . ARG A 1 223 ? 11.096 -5.792 -11.743 1.00 91.06 223 ARG A C 1
ATOM 1764 O O . ARG A 1 223 ? 10.728 -4.866 -12.465 1.00 91.06 223 ARG A O 1
ATOM 1771 N N . TYR A 1 224 ? 10.499 -6.974 -11.665 1.00 89.50 224 TYR A N 1
ATOM 1772 C CA . TYR A 1 224 ? 9.260 -7.331 -12.340 1.00 89.50 224 TYR A CA 1
ATOM 1773 C C . TYR A 1 224 ? 8.187 -7.570 -11.285 1.00 89.50 224 TYR A C 1
ATOM 1775 O O . TYR A 1 224 ? 8.432 -8.323 -10.343 1.00 89.50 224 TYR A O 1
ATOM 1783 N N . ASP A 1 225 ? 7.014 -6.972 -11.455 1.00 87.06 225 ASP A N 1
ATOM 1784 C CA . ASP A 1 225 ? 5.865 -7.213 -10.585 1.00 87.06 225 ASP A CA 1
ATOM 1785 C C . ASP A 1 225 ? 4.640 -7.540 -11.448 1.00 87.06 225 ASP A C 1
ATOM 1787 O O . ASP A 1 225 ? 4.356 -6.853 -12.434 1.00 87.06 225 ASP A O 1
ATOM 1791 N N . LEU A 1 226 ? 3.926 -8.614 -11.103 1.00 85.69 226 LEU A N 1
ATOM 1792 C CA . LEU A 1 226 ? 2.705 -9.008 -11.805 1.00 85.69 226 LEU A CA 1
ATOM 1793 C C . LEU A 1 226 ? 1.570 -8.049 -11.426 1.00 85.69 226 LEU A C 1
ATOM 1795 O O . LEU A 1 226 ? 1.250 -7.868 -10.256 1.00 85.69 226 LEU A O 1
ATOM 1799 N N . GLY A 1 227 ? 0.940 -7.456 -12.437 1.00 86.50 227 GLY A N 1
ATOM 1800 C CA . GLY A 1 227 ? 0.019 -6.332 -12.303 1.00 86.50 227 GLY A CA 1
ATOM 1801 C C . GLY A 1 227 ? 0.671 -4.974 -12.561 1.00 86.50 227 GLY A C 1
ATOM 1802 O O . GLY A 1 227 ? 1.890 -4.810 -12.525 1.00 86.50 227 GLY A O 1
ATOM 1803 N N . TRP A 1 228 ? -0.169 -3.983 -12.868 1.00 85.75 228 TRP A N 1
ATOM 1804 C CA . TRP A 1 228 ? 0.263 -2.584 -13.000 1.00 85.75 228 TRP A CA 1
ATOM 1805 C C . TRP A 1 228 ? 0.210 -1.819 -11.676 1.00 85.75 228 TRP A C 1
ATOM 1807 O O . TRP A 1 228 ? 0.899 -0.817 -11.533 1.00 85.75 228 TRP A O 1
ATOM 1817 N N . ARG A 1 229 ? -0.584 -2.289 -10.708 1.00 76.12 229 ARG A N 1
ATOM 1818 C CA . ARG A 1 229 ? -0.606 -1.756 -9.342 1.00 76.12 229 ARG A CA 1
ATOM 1819 C C . ARG A 1 229 ? 0.193 -2.664 -8.426 1.00 76.12 229 ARG A C 1
ATOM 1821 O O . ARG A 1 229 ? 0.204 -3.880 -8.612 1.00 76.12 229 ARG A O 1
ATOM 1828 N N . ASP A 1 230 ? 0.800 -2.065 -7.413 1.00 70.38 230 ASP A N 1
ATOM 1829 C CA . ASP A 1 230 ? 1.439 -2.824 -6.350 1.00 70.38 230 ASP A CA 1
ATOM 1830 C C . ASP A 1 230 ? 0.377 -3.503 -5.462 1.00 70.38 230 ASP A C 1
ATOM 1832 O O . ASP A 1 230 ? -0.576 -2.866 -5.012 1.00 70.38 230 ASP A O 1
ATOM 1836 N N . TYR A 1 231 ? 0.608 -4.787 -5.166 1.00 71.19 231 TYR A N 1
ATOM 1837 C CA . TYR A 1 231 ? -0.118 -5.639 -4.212 1.00 71.19 231 TYR A CA 1
ATOM 1838 C C . TYR A 1 231 ? -1.569 -6.023 -4.553 1.00 71.19 231 TYR A C 1
ATOM 1840 O O . TYR A 1 231 ? -2.446 -5.196 -4.787 1.00 71.19 231 TYR A O 1
ATOM 1848 N N . GLY A 1 232 ? -1.855 -7.324 -4.431 1.00 66.00 232 GLY A N 1
ATOM 1849 C CA . GLY A 1 232 ? -3.212 -7.857 -4.275 1.00 66.00 232 GLY A CA 1
ATOM 1850 C C . GLY A 1 232 ? -4.000 -8.095 -5.556 1.00 66.00 232 GLY A C 1
ATOM 1851 O O . GLY A 1 232 ? -5.010 -8.787 -5.503 1.00 66.00 232 GLY A O 1
ATOM 1852 N N . ALA A 1 233 ? -3.566 -7.568 -6.700 1.00 74.00 233 ALA A N 1
ATOM 1853 C CA . ALA A 1 233 ? -4.326 -7.706 -7.940 1.00 74.00 233 ALA A CA 1
ATOM 1854 C C . ALA A 1 233 ? -4.324 -9.132 -8.526 1.00 74.00 233 ALA A C 1
ATOM 1856 O O . ALA A 1 233 ? -5.226 -9.492 -9.279 1.00 74.00 233 ALA A O 1
ATOM 1857 N N . TYR A 1 234 ? -3.329 -9.947 -8.168 1.00 78.12 234 TYR A N 1
ATOM 1858 C CA . TYR A 1 234 ? -3.260 -11.364 -8.509 1.00 78.12 234 TYR A CA 1
ATOM 1859 C C . TYR A 1 234 ? -2.890 -12.191 -7.287 1.00 78.12 234 TYR A C 1
ATOM 1861 O O . TYR A 1 234 ? -2.112 -11.751 -6.441 1.00 78.12 234 TYR A O 1
ATOM 1869 N N . ASP A 1 235 ? -3.413 -13.414 -7.227 1.00 79.31 235 ASP A N 1
ATOM 1870 C CA . ASP A 1 235 ? -2.961 -14.399 -6.252 1.00 79.31 235 ASP A CA 1
ATOM 1871 C C . ASP A 1 235 ? -1.600 -14.953 -6.687 1.00 79.31 235 ASP A C 1
ATOM 1873 O O . ASP A 1 235 ? -1.505 -15.860 -7.515 1.00 79.31 235 ASP A O 1
ATOM 1877 N N . GLU A 1 236 ? -0.527 -14.385 -6.144 1.00 74.75 236 GLU A N 1
ATOM 1878 C CA . GLU A 1 236 ? 0.841 -14.810 -6.441 1.00 74.75 236 GLU A CA 1
ATOM 1879 C C . GLU A 1 236 ? 1.132 -16.250 -5.988 1.00 74.75 236 GLU A C 1
ATOM 1881 O O . GLU A 1 236 ? 1.995 -16.907 -6.580 1.00 74.75 236 GLU A O 1
ATOM 1886 N N . ASN A 1 237 ? 0.400 -16.776 -4.996 1.00 79.69 237 ASN A N 1
ATOM 1887 C CA . ASN A 1 237 ? 0.582 -18.149 -4.518 1.00 79.69 237 ASN A CA 1
ATOM 1888 C C . ASN A 1 237 ? 0.011 -19.183 -5.495 1.00 79.69 237 ASN A C 1
ATOM 1890 O O . ASN A 1 237 ? 0.498 -20.313 -5.526 1.00 79.69 237 ASN A O 1
ATOM 1894 N N . ASP A 1 238 ? -0.979 -18.807 -6.305 1.00 83.94 238 ASP A N 1
ATOM 1895 C CA . ASP A 1 238 ? -1.461 -19.623 -7.423 1.00 83.94 238 ASP A CA 1
ATOM 1896 C C . ASP A 1 238 ? -0.664 -19.331 -8.705 1.00 83.94 238 ASP A C 1
ATOM 1898 O O . ASP A 1 238 ? -0.104 -20.226 -9.353 1.00 83.94 238 ASP A O 1
ATOM 1902 N N . LEU A 1 239 ? -0.553 -18.047 -9.051 1.00 81.50 239 LEU A N 1
ATOM 1903 C CA . LEU A 1 239 ? -0.012 -17.597 -10.325 1.00 81.50 239 LEU A CA 1
ATOM 1904 C C . LEU A 1 239 ? 1.488 -17.883 -10.441 1.00 81.50 239 LEU A C 1
ATOM 1906 O O . LEU A 1 239 ? 1.935 -18.363 -11.483 1.00 81.50 239 LEU A O 1
ATOM 1910 N N . GLY A 1 240 ? 2.264 -17.647 -9.380 1.00 80.31 240 GLY A N 1
ATOM 1911 C CA . GLY A 1 240 ? 3.712 -17.854 -9.362 1.00 80.31 240 GLY A CA 1
ATOM 1912 C C . GLY A 1 240 ? 4.103 -19.300 -9.691 1.00 80.31 240 GLY A C 1
ATOM 1913 O O . GLY A 1 240 ? 4.789 -19.528 -10.694 1.00 80.31 240 GLY A O 1
ATOM 1914 N N . PRO A 1 241 ? 3.642 -20.307 -8.921 1.00 85.19 241 PRO A N 1
ATOM 1915 C CA . PRO A 1 241 ? 3.911 -21.715 -9.214 1.00 85.19 241 PRO A CA 1
ATOM 1916 C C . PRO A 1 241 ? 3.449 -22.147 -10.609 1.00 85.19 241 PRO A C 1
ATOM 1918 O O . PRO A 1 241 ? 4.171 -22.876 -11.295 1.00 85.19 241 PRO A O 1
ATOM 1921 N N . ARG A 1 242 ? 2.282 -21.666 -11.058 1.00 87.81 242 ARG A N 1
ATOM 1922 C CA . ARG A 1 242 ? 1.734 -21.963 -12.389 1.00 87.81 242 ARG A CA 1
ATOM 1923 C C . ARG A 1 242 ? 2.618 -21.417 -13.509 1.00 87.81 242 ARG A C 1
ATOM 1925 O O . ARG A 1 242 ? 2.936 -22.150 -14.449 1.00 87.81 242 ARG A O 1
ATOM 1932 N N . MET A 1 243 ? 3.052 -20.162 -13.397 1.00 85.06 243 MET A N 1
ATOM 1933 C CA . MET A 1 243 ? 3.956 -19.530 -14.362 1.00 85.06 243 MET A CA 1
ATOM 1934 C C . MET A 1 243 ? 5.320 -20.213 -14.375 1.00 85.06 243 MET A C 1
ATOM 1936 O O . MET A 1 243 ? 5.827 -20.539 -15.447 1.00 85.06 243 MET A O 1
ATOM 1940 N N . MET A 1 244 ? 5.876 -20.520 -13.201 1.00 81.69 244 MET A N 1
ATOM 1941 C CA . MET A 1 244 ? 7.140 -21.249 -13.086 1.00 81.69 244 MET A CA 1
ATOM 1942 C C . MET A 1 244 ? 7.059 -22.639 -13.721 1.00 81.69 244 MET A C 1
ATOM 1944 O O . MET A 1 244 ? 8.001 -23.057 -14.383 1.00 81.69 244 MET A O 1
ATOM 1948 N N . ALA A 1 245 ? 5.952 -23.367 -13.558 1.00 85.88 245 ALA A N 1
ATOM 1949 C CA . ALA A 1 245 ? 5.776 -24.671 -14.197 1.00 85.88 245 ALA A CA 1
ATOM 1950 C C . ALA A 1 245 ? 5.696 -24.567 -15.729 1.00 85.88 245 ALA A C 1
ATOM 1952 O O . ALA A 1 245 ? 6.244 -25.415 -16.429 1.00 85.88 245 ALA A O 1
ATOM 1953 N N . LYS A 1 246 ? 5.033 -23.527 -16.244 1.00 85.50 246 LYS A N 1
ATOM 1954 C CA . LYS A 1 246 ? 4.836 -23.309 -17.682 1.00 85.50 246 LYS A CA 1
ATOM 1955 C C . LYS A 1 246 ? 6.099 -22.820 -18.393 1.00 85.50 246 LYS A C 1
ATOM 1957 O O . LYS A 1 246 ? 6.342 -23.208 -19.531 1.00 85.50 246 LYS A O 1
ATOM 1962 N N . TYR A 1 247 ? 6.871 -21.963 -17.730 1.00 80.81 247 TYR A N 1
ATOM 1963 C CA . TYR A 1 247 ? 7.992 -21.238 -18.329 1.00 80.81 247 TYR A CA 1
ATOM 1964 C C . TYR A 1 247 ? 9.371 -21.678 -17.823 1.00 80.81 247 TYR A C 1
ATOM 1966 O O . TYR A 1 247 ? 10.368 -21.098 -18.249 1.00 80.81 247 TYR A O 1
ATOM 1974 N N . LYS A 1 248 ? 9.446 -22.719 -16.977 1.00 69.19 248 LYS A N 1
ATOM 1975 C CA . LYS A 1 248 ? 10.691 -23.456 -16.717 1.00 69.19 248 LYS A CA 1
ATOM 1976 C C . LYS A 1 248 ? 11.175 -24.100 -18.020 1.00 69.19 248 LYS A C 1
ATOM 1978 O O . LYS A 1 248 ? 10.651 -25.134 -18.432 1.00 69.19 248 LYS A O 1
ATOM 1983 N N . ALA A 1 249 ? 12.178 -23.482 -18.628 1.00 49.38 249 ALA A N 1
ATOM 1984 C CA . ALA A 1 249 ? 13.061 -24.072 -19.623 1.00 49.38 249 ALA A CA 1
ATOM 1985 C C . ALA A 1 249 ? 14.492 -23.965 -19.093 1.00 49.38 249 ALA A C 1
ATOM 1987 O O . ALA A 1 249 ? 14.844 -22.860 -18.624 1.00 49.38 249 ALA A O 1
#

Secondary structure (DSSP, 8-state):
---SS-S-EEEE--SSSSHHHHHHHHHTT-EEEESSS--EEEEEETTEETTSEEE-SSEEEEEEEEEEEEEEEEEEEEETTEEEEEE---EEEEEEEEEEEGGG---SEEEEEEEETTS-EEEEPPEEEE-SSPPPP--PPBTTPPP---GGGPPP-TTGGGHHHHHHHHHHHS-GGGEEEEEEEEEEEETTEEEEEEEEEETTTTEEEEEEEETTSSS-EEEEEEBSSSSSSS-HHHHHHHHHHHH--

Foldseek 3Di:
DPPPQQAKDKDFDFPDPDPVRSVVSVVLLLIKMKGRWPKDKWKDWPNHGQSEAAEADWKIKIKIWIQTPAFWQKKFKDAAQFGPDMDGRRHRIDIDIDMDTPLGRQHQKIKMWTAHLQGMIMITHIHGYDYPDDGHDDPGDGPLDADPDDQVPDDDEPLNVCVVVVLVCCVPPHDSVQWASWHFDYWGNHPVGIWTKTWTQGHPVRFIKIWTWHPPDPDIDIDIDGGPDPDDNDDCVVVVVVCCVVPVD